Protein AF-A0A6N8NPC9-F1 (afdb_monomer_lite)

Secondary structure (DSSP, 8-state):
---TTSHHHHHHHHHHHHSTTPPEEEEEEES--HHHHHHHHS---TTS-HHHHHHHHHSSPPPEEE-SSSS-EEETT-SEEEEEEEEEEEEEEE--EE-TTSSEEPPEEEEEEEEEEEEE-TT---------SSS-HHHHHHHHHHHHHHHHHHHH-TTEEEEE--GGGTTTSEEEEEE---STTHHHHHHHHHHHH-GGGTT--EEEEEETTS-TT-HHHHHHHHHHH--HHHH-----S----TT-TTSSSTT-

Structure (mmCIF, N/CA/C/O backbone):
data_AF-A0A6N8NPC9-F1
#
_entry.id   AF-A0A6N8NPC9-F1
#
loop_
_atom_site.group_PDB
_atom_site.id
_atom_site.type_symbol
_atom_site.label_atom_id
_atom_site.label_alt_id
_atom_site.label_comp_id
_atom_site.label_asym_id
_atom_site.label_entity_id
_atom_site.label_seq_id
_atom_site.pdbx_PDB_ins_code
_atom_site.Cartn_x
_atom_site.Cartn_y
_atom_site.Cartn_z
_atom_site.occupancy
_atom_site.B_iso_or_equiv
_atom_site.auth_seq_id
_atom_site.auth_comp_id
_atom_site.auth_asym_id
_atom_site.auth_atom_id
_atom_site.pdbx_PDB_model_num
ATOM 1 N N . ARG A 1 1 ? -0.869 2.313 14.670 1.00 88.25 1 ARG A N 1
ATOM 2 C CA . ARG A 1 1 ? 0.329 2.944 14.072 1.00 88.25 1 ARG A CA 1
ATOM 3 C C . ARG A 1 1 ? -0.000 3.457 12.669 1.00 88.25 1 ARG A C 1
ATOM 5 O O . ARG A 1 1 ? 0.202 2.741 11.697 1.00 88.25 1 ARG A O 1
ATOM 12 N N . TRP A 1 2 ? -0.561 4.660 12.546 1.00 87.75 2 TRP A N 1
ATOM 13 C CA . TRP A 1 2 ? -0.717 5.303 11.236 1.00 87.75 2 TRP A CA 1
ATOM 14 C C . TRP A 1 2 ? 0.536 6.121 10.922 1.00 87.75 2 TRP A C 1
ATOM 16 O O . TRP A 1 2 ? 1.028 6.829 11.797 1.00 87.75 2 TRP A O 1
ATOM 26 N N . LEU A 1 3 ? 1.056 6.025 9.695 1.00 81.75 3 LEU A N 1
ATOM 27 C CA . LEU A 1 3 ? 2.083 6.961 9.224 1.00 81.75 3 LEU A CA 1
ATOM 28 C C . LEU A 1 3 ? 1.449 8.338 9.000 1.00 81.75 3 LEU A C 1
ATOM 30 O O . LEU A 1 3 ? 0.270 8.416 8.658 1.00 81.75 3 LEU A O 1
ATOM 34 N N . SER A 1 4 ? 2.232 9.406 9.142 1.00 75.25 4 SER A N 1
ATOM 35 C CA . SER A 1 4 ? 1.749 10.799 9.163 1.00 75.25 4 SER A CA 1
ATOM 36 C C . SER A 1 4 ? 0.895 11.219 7.959 1.00 75.25 4 SER A C 1
ATOM 38 O O . SER A 1 4 ? 0.045 12.087 8.095 1.00 75.25 4 SER A O 1
ATOM 40 N N . HIS A 1 5 ? 1.094 10.603 6.793 1.00 76.56 5 HIS A N 1
ATOM 41 C CA . HIS A 1 5 ? 0.389 10.932 5.548 1.00 76.56 5 HIS A CA 1
ATOM 42 C C . HIS A 1 5 ? -0.848 10.057 5.268 1.00 76.56 5 HIS A C 1
ATOM 44 O O . HIS A 1 5 ? -1.433 10.158 4.191 1.00 76.56 5 HIS A O 1
ATOM 50 N N . ARG A 1 6 ? -1.212 9.132 6.164 1.00 82.00 6 ARG A N 1
ATOM 51 C CA . ARG A 1 6 ? -2.374 8.244 5.978 1.00 82.00 6 ARG A CA 1
ATOM 52 C C . ARG A 1 6 ? -3.667 8.963 6.366 1.00 82.00 6 ARG A C 1
ATOM 54 O O . ARG A 1 6 ? -3.642 9.752 7.302 1.00 82.00 6 ARG A O 1
ATOM 61 N N . GLY A 1 7 ? -4.784 8.614 5.714 1.00 85.81 7 GLY A N 1
ATOM 62 C CA . GLY A 1 7 ? -6.103 9.232 5.940 1.00 85.81 7 GLY A CA 1
ATOM 63 C C . GLY A 1 7 ? -6.453 9.386 7.421 1.00 85.81 7 GLY A C 1
ATOM 64 O O . GLY A 1 7 ? -6.545 10.505 7.902 1.00 85.81 7 GLY A O 1
ATOM 65 N N . GLY A 1 8 ? -6.454 8.289 8.190 1.00 90.25 8 GLY A N 1
ATOM 66 C CA . GLY A 1 8 ? -6.759 8.353 9.628 1.00 90.25 8 GLY A CA 1
ATOM 67 C C . GLY A 1 8 ? -5.812 9.232 10.465 1.00 90.25 8 GLY A C 1
ATOM 68 O O . GLY A 1 8 ? -6.233 9.797 11.472 1.00 90.25 8 GLY A O 1
ATOM 69 N N . ALA A 1 9 ? -4.542 9.394 10.065 1.00 91.50 9 ALA A N 1
ATOM 70 C CA . ALA A 1 9 ? -3.621 10.310 10.747 1.00 91.50 9 ALA A CA 1
ATOM 71 C C . ALA A 1 9 ? -3.958 11.780 10.455 1.00 91.50 9 ALA A C 1
ATOM 73 O O . ALA A 1 9 ? -3.889 12.606 11.366 1.00 91.50 9 ALA A O 1
ATOM 74 N N . LEU A 1 10 ? -4.342 12.085 9.211 1.00 91.69 10 LEU A N 1
ATOM 75 C CA . LEU A 1 10 ? -4.817 13.409 8.809 1.00 91.69 10 LEU A CA 1
ATOM 76 C C . LEU A 1 10 ? -6.144 13.734 9.502 1.00 91.69 10 LEU A C 1
ATOM 78 O O . LEU A 1 10 ? -6.244 14.785 10.126 1.00 91.69 10 LEU A O 1
ATOM 82 N N . ASP A 1 11 ? -7.096 12.797 9.515 1.00 94.50 11 ASP A N 1
ATOM 83 C CA . ASP A 1 11 ? -8.384 12.950 10.202 1.00 94.50 11 ASP A CA 1
ATOM 84 C C . ASP A 1 11 ? -8.193 13.235 11.698 1.00 94.50 11 ASP A C 1
ATOM 86 O O . ASP A 1 11 ? -8.815 14.140 12.251 1.00 94.50 11 ASP A O 1
ATOM 90 N N . TYR A 1 12 ? -7.288 12.507 12.363 1.00 96.12 12 TYR A N 1
ATOM 91 C CA . TYR A 1 12 ? -6.966 12.743 13.772 1.00 96.12 12 TYR A CA 1
ATOM 92 C C . TYR A 1 12 ? -6.332 14.123 14.001 1.00 96.12 12 TYR A C 1
ATOM 94 O O . TYR A 1 12 ? -6.659 14.804 14.977 1.00 96.12 12 TYR A O 1
ATOM 102 N N . GLN A 1 13 ? -5.442 14.561 13.107 1.00 94.50 13 GLN A N 1
ATOM 103 C CA . GLN A 1 13 ? -4.813 15.878 13.190 1.00 94.50 13 GLN A CA 1
ATOM 104 C C . GLN A 1 13 ? -5.838 17.004 12.991 1.00 94.50 13 GLN A C 1
ATOM 106 O O . GLN A 1 13 ? -5.853 17.964 13.766 1.00 94.50 13 GLN A O 1
ATOM 111 N N . GLU A 1 14 ? -6.701 16.881 11.982 1.00 96.12 14 GLU A N 1
ATOM 112 C CA . GLU A 1 14 ? -7.795 17.814 11.710 1.00 96.12 14 GLU A CA 1
ATOM 113 C C . GLU A 1 14 ? -8.791 17.849 12.870 1.00 96.12 14 GLU A C 1
ATOM 115 O O . GLU A 1 14 ? -9.180 18.931 13.316 1.00 96.12 14 GLU A O 1
ATOM 120 N N . TRP A 1 15 ? -9.131 16.686 13.433 1.00 97.38 15 TRP A N 1
ATOM 121 C CA . TRP A 1 15 ? -9.981 16.580 14.613 1.00 97.38 15 TRP A CA 1
ATOM 122 C C . TRP A 1 15 ? -9.385 17.313 15.811 1.00 97.38 15 TRP A C 1
ATOM 124 O O . TRP A 1 15 ? -10.075 18.120 16.425 1.00 97.38 15 TRP A O 1
ATOM 134 N N . CYS A 1 16 ? -8.104 17.096 16.123 1.00 96.88 16 CYS A N 1
ATOM 135 C CA . CYS A 1 16 ? -7.431 17.786 17.227 1.00 96.88 16 CYS A CA 1
ATOM 136 C C . CYS A 1 16 ? -7.418 19.311 17.049 1.00 96.88 16 CYS A C 1
ATOM 138 O O . CYS A 1 16 ? -7.496 20.048 18.033 1.00 96.88 16 CYS A O 1
ATOM 140 N N . ALA A 1 17 ? -7.306 19.789 15.806 1.00 96.81 17 ALA A N 1
ATOM 141 C CA . ALA A 1 17 ? -7.333 21.214 15.497 1.00 96.81 17 ALA A CA 1
ATOM 142 C C . ALA A 1 17 ? -8.747 21.810 15.611 1.00 96.81 17 ALA A C 1
ATOM 144 O O . ALA A 1 17 ? -8.903 22.924 16.113 1.00 96.81 17 ALA A O 1
ATOM 145 N N . ALA A 1 18 ? -9.765 21.079 15.152 1.00 97.81 18 ALA A N 1
ATOM 146 C CA . ALA A 1 18 ? -11.158 21.521 15.155 1.00 97.81 18 ALA A CA 1
ATOM 147 C C . ALA A 1 18 ? -11.844 21.368 16.525 1.00 97.81 18 ALA A C 1
ATOM 149 O O . ALA A 1 18 ? -12.664 22.211 16.889 1.00 97.81 18 ALA A O 1
ATOM 150 N N . HIS A 1 19 ? -11.479 20.340 17.295 1.00 97.00 19 HIS A N 1
ATOM 151 C CA . HIS A 1 19 ? -12.088 19.964 18.575 1.00 97.00 19 HIS A CA 1
ATOM 152 C C . HIS A 1 19 ? -11.013 19.736 19.662 1.00 97.00 19 HIS A C 1
ATOM 154 O O . HIS A 1 19 ? -10.771 18.602 20.089 1.00 97.00 19 HIS A O 1
ATOM 160 N N . PRO A 1 20 ? -10.314 20.796 20.123 1.00 96.38 20 PRO A N 1
ATOM 161 C CA . PRO A 1 20 ? -9.196 20.645 21.050 1.00 96.38 20 PRO A CA 1
ATOM 162 C C . PRO A 1 20 ? -9.595 19.968 22.368 1.00 96.38 20 PRO A C 1
ATOM 164 O O . PRO A 1 20 ? -10.462 20.451 23.093 1.00 96.38 20 PRO A O 1
ATOM 167 N N . GLY A 1 21 ? -8.906 18.874 22.703 1.00 95.81 21 GLY A N 1
ATOM 168 C CA . GLY A 1 21 ? -9.137 18.105 23.931 1.00 95.81 21 GLY A CA 1
ATOM 169 C C . GLY A 1 21 ? -10.318 17.130 23.866 1.00 95.81 21 GLY A C 1
ATOM 170 O O . GLY A 1 21 ? -10.552 16.412 24.837 1.00 95.81 21 GLY A O 1
ATOM 171 N N . GLU A 1 22 ? -11.043 17.064 22.747 1.00 98.06 22 GLU A N 1
ATOM 172 C CA . GLU A 1 22 ? -12.102 16.076 22.549 1.00 98.06 22 GLU A CA 1
ATOM 173 C C . GLU A 1 22 ? -11.544 14.762 21.998 1.00 98.06 22 GLU A C 1
ATOM 175 O O . GLU A 1 22 ? -10.694 14.737 21.108 1.00 98.06 22 GLU A O 1
ATOM 180 N N . ARG A 1 23 ? -12.064 13.647 22.514 1.00 98.31 23 ARG A N 1
ATOM 181 C CA . ARG A 1 23 ? -11.678 12.295 22.094 1.00 98.31 23 ARG A CA 1
ATOM 182 C C . ARG A 1 23 ? -12.035 12.052 20.634 1.00 98.31 23 ARG A C 1
ATOM 184 O O . ARG A 1 23 ? -13.170 12.293 20.235 1.00 98.31 23 ARG A O 1
ATOM 191 N N . PHE A 1 24 ? -11.088 11.518 19.869 1.00 98.50 24 PHE A N 1
ATOM 192 C CA . PHE A 1 24 ? -11.298 11.191 18.461 1.00 98.50 24 PHE A CA 1
ATOM 193 C C . PHE A 1 24 ? -11.895 9.781 18.326 1.00 98.50 24 PHE A C 1
ATOM 195 O O . PHE A 1 24 ? -11.235 8.822 18.740 1.00 98.50 24 PHE A O 1
ATOM 202 N N . PRO A 1 25 ? -13.121 9.620 17.796 1.00 98.56 25 PRO A N 1
ATOM 203 C CA . PRO A 1 25 ? -13.756 8.311 17.663 1.00 98.56 25 PRO A CA 1
ATOM 204 C C . PRO A 1 25 ? -13.073 7.459 16.588 1.00 98.56 25 PRO A C 1
ATOM 206 O O . PRO A 1 25 ? -12.822 7.926 15.481 1.00 98.56 25 PRO A O 1
ATOM 209 N N . VAL A 1 26 ? -12.808 6.187 16.902 1.00 98.56 26 VAL A N 1
ATOM 210 C CA . VAL A 1 26 ? -12.176 5.229 15.981 1.00 98.56 26 VAL A CA 1
ATOM 211 C C . VAL A 1 26 ? -12.826 3.855 16.127 1.00 98.56 26 VAL A C 1
ATOM 213 O O . VAL A 1 26 ? -13.100 3.403 17.242 1.00 98.56 26 VAL A O 1
ATOM 216 N N . SER A 1 27 ? -13.016 3.172 14.997 1.00 98.69 27 SER A N 1
ATOM 217 C CA . SER A 1 27 ? -13.473 1.782 14.943 1.00 98.69 27 SER A CA 1
ATOM 218 C C . SER A 1 27 ? -12.579 0.951 14.019 1.00 98.69 27 SER A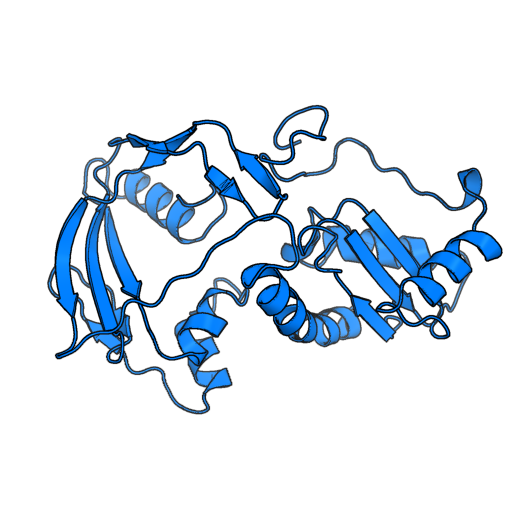 C 1
ATOM 220 O O . SER A 1 27 ? -12.112 1.436 12.990 1.00 98.69 27 SER A O 1
ATOM 222 N N . VAL A 1 28 ? -12.337 -0.310 14.381 1.00 98.69 28 VAL A N 1
ATOM 223 C CA . VAL A 1 28 ? -11.502 -1.264 13.633 1.00 98.69 28 VAL A CA 1
ATOM 224 C C . VAL A 1 28 ? -12.309 -2.526 13.366 1.00 98.69 28 VAL A C 1
ATOM 226 O O . VAL A 1 28 ? -12.749 -3.179 14.307 1.00 98.69 28 VAL A O 1
ATOM 229 N N . ALA A 1 29 ? -12.474 -2.893 12.095 1.00 98.69 29 ALA A N 1
ATOM 230 C CA . ALA A 1 29 ? -13.136 -4.130 11.689 1.00 98.69 29 ALA A CA 1
ATOM 231 C C . ALA A 1 29 ? -12.107 -5.198 11.290 1.00 98.69 29 ALA A C 1
ATOM 233 O O . ALA A 1 29 ? -11.223 -4.953 10.469 1.00 98.69 29 ALA A O 1
ATOM 234 N N . LEU A 1 30 ? -12.245 -6.397 11.848 1.00 98.69 30 LEU A N 1
ATOM 235 C CA . LEU A 1 30 ? -11.420 -7.572 11.582 1.00 98.69 30 LEU A CA 1
ATOM 236 C C . LEU A 1 30 ? -12.277 -8.645 10.904 1.00 98.69 30 LEU A C 1
ATOM 238 O O . LEU A 1 30 ? -13.416 -8.884 11.302 1.00 98.69 30 LEU A O 1
ATOM 242 N N . GLY A 1 31 ? -11.729 -9.295 9.875 1.00 98.00 31 GLY A N 1
ATOM 243 C CA . GLY A 1 31 ? -12.455 -10.326 9.123 1.00 98.00 31 GLY A CA 1
ATOM 244 C C . GLY A 1 31 ? -13.661 -9.783 8.346 1.00 98.00 31 GLY A C 1
ATOM 245 O O . GLY A 1 31 ? -14.719 -10.398 8.336 1.00 98.00 31 GLY A O 1
ATOM 246 N N . ALA A 1 32 ? -13.535 -8.605 7.729 1.00 98.19 32 ALA A N 1
ATOM 247 C CA . ALA A 1 32 ? -14.546 -8.102 6.799 1.00 98.19 32 ALA A CA 1
ATOM 248 C C . ALA A 1 32 ? -14.596 -8.940 5.506 1.00 98.19 32 ALA A C 1
ATOM 250 O O . ALA A 1 32 ? -13.731 -9.779 5.249 1.00 98.19 32 ALA A O 1
ATOM 251 N N . ASP A 1 33 ? -15.597 -8.694 4.659 1.00 97.50 33 ASP A N 1
ATOM 252 C CA . ASP A 1 33 ? -15.650 -9.335 3.347 1.00 97.50 33 ASP A CA 1
ATOM 253 C C . ASP A 1 33 ? -14.418 -8.959 2.486 1.00 97.50 33 ASP A C 1
ATOM 255 O O . ASP A 1 33 ? -13.874 -7.853 2.613 1.00 97.50 33 ASP A O 1
ATOM 259 N N . PRO A 1 34 ? -13.975 -9.844 1.576 1.00 95.56 34 PRO A N 1
ATOM 260 C CA . PRO A 1 34 ? -12.711 -9.668 0.865 1.00 95.56 34 PRO A CA 1
ATOM 261 C C . PRO A 1 34 ? -12.677 -8.424 -0.027 1.00 95.56 34 PRO A C 1
ATOM 263 O O . PRO A 1 34 ? -11.621 -7.816 -0.171 1.00 95.56 34 PRO A O 1
ATOM 266 N N . ALA A 1 35 ? -13.807 -8.004 -0.605 1.00 95.06 35 ALA A N 1
ATOM 267 C CA . ALA A 1 35 ? -13.837 -6.809 -1.446 1.00 95.06 35 ALA A CA 1
ATOM 268 C C . ALA A 1 35 ? -13.640 -5.536 -0.613 1.00 95.06 35 ALA A C 1
ATOM 270 O O . ALA A 1 35 ? -12.983 -4.608 -1.076 1.00 95.06 35 ALA A O 1
ATOM 271 N N . THR A 1 36 ? -14.155 -5.505 0.621 1.00 96.81 36 THR A N 1
ATOM 272 C CA . THR A 1 36 ? -13.898 -4.405 1.561 1.00 96.81 36 THR A CA 1
ATOM 273 C C . THR A 1 36 ? -12.427 -4.355 1.961 1.00 96.81 36 THR A C 1
ATOM 275 O O . THR A 1 36 ? -11.828 -3.284 1.925 1.00 96.81 36 THR A O 1
ATOM 278 N N . ILE A 1 37 ? -11.818 -5.504 2.272 1.00 95.38 37 ILE A N 1
ATOM 279 C CA . ILE A 1 37 ? -10.387 -5.579 2.612 1.00 95.38 37 ILE A CA 1
ATOM 280 C C . ILE A 1 37 ? -9.524 -5.111 1.430 1.00 95.38 37 ILE A C 1
ATOM 282 O O . ILE A 1 37 ? -8.640 -4.276 1.610 1.00 95.38 37 ILE A O 1
ATOM 286 N N . LEU A 1 38 ? -9.809 -5.587 0.213 1.00 91.94 38 LEU A N 1
ATOM 287 C CA . LEU A 1 38 ? -9.106 -5.162 -1.003 1.00 91.94 38 LEU A CA 1
ATOM 288 C C . LEU A 1 38 ? -9.333 -3.678 -1.319 1.00 91.94 38 LEU A C 1
ATOM 290 O O . LEU A 1 38 ? -8.410 -2.991 -1.752 1.00 91.94 38 LEU A O 1
ATOM 294 N N . GLY A 1 39 ? -10.539 -3.165 -1.078 1.00 91.31 39 GLY A N 1
ATOM 295 C CA . GLY A 1 39 ? -10.847 -1.748 -1.239 1.00 91.31 39 GLY A CA 1
ATOM 296 C C . GLY A 1 39 ? -10.057 -0.862 -0.281 1.00 91.31 39 GLY A C 1
ATOM 297 O O . GLY A 1 39 ? -9.547 0.162 -0.712 1.00 91.31 39 GLY A O 1
ATOM 298 N N . ALA A 1 40 ? -9.874 -1.296 0.969 1.00 91.56 40 ALA A N 1
ATOM 299 C CA . ALA A 1 40 ? -9.118 -0.561 1.984 1.00 91.56 40 ALA A CA 1
ATOM 300 C C . ALA A 1 40 ? -7.609 -0.461 1.690 1.00 91.56 40 ALA A C 1
ATOM 302 O O . ALA A 1 40 ? -6.952 0.477 2.135 1.00 91.56 40 ALA A O 1
ATOM 303 N N . VAL A 1 41 ? -7.041 -1.425 0.957 1.00 87.81 41 VAL A N 1
ATOM 304 C CA . VAL A 1 41 ? -5.626 -1.394 0.537 1.00 87.81 41 VAL A CA 1
ATOM 305 C C . VAL A 1 41 ? -5.437 -0.742 -0.836 1.00 87.81 41 VAL A C 1
ATOM 307 O O . VAL A 1 41 ? -4.349 -0.253 -1.147 1.00 87.81 41 VAL A O 1
ATOM 310 N N . THR A 1 42 ? -6.486 -0.703 -1.662 1.00 84.06 42 THR A N 1
ATOM 311 C CA . THR A 1 42 ? -6.426 -0.031 -2.959 1.00 84.06 42 THR A CA 1
ATOM 312 C C . THR A 1 42 ? -6.398 1.479 -2.734 1.00 84.06 42 THR A C 1
ATOM 314 O O . THR A 1 42 ? -7.283 2.012 -2.072 1.00 84.06 42 THR A O 1
ATOM 317 N N . PRO A 1 43 ? -5.431 2.212 -3.300 1.00 76.75 43 PRO A N 1
ATOM 318 C CA . PRO A 1 43 ? -5.397 3.654 -3.175 1.00 76.75 43 PRO A CA 1
ATOM 319 C C . PRO A 1 43 ? -6.437 4.271 -4.105 1.00 76.75 43 PRO A C 1
ATOM 321 O O . PRO A 1 43 ? -6.200 4.545 -5.285 1.00 76.75 43 PRO A O 1
ATOM 324 N N . VAL A 1 44 ? -7.617 4.461 -3.543 1.00 80.88 44 VAL A N 1
ATOM 325 C CA . VAL A 1 44 ? -8.694 5.223 -4.151 1.00 80.88 44 VAL A CA 1
ATOM 326 C C . VAL A 1 44 ? -8.423 6.721 -3.969 1.00 80.88 44 VAL A C 1
ATOM 328 O O . VAL A 1 44 ? -7.717 7.111 -3.039 1.00 80.88 44 VAL A O 1
ATOM 331 N N . PRO A 1 45 ? -8.919 7.587 -4.867 1.00 74.62 45 PRO A N 1
ATOM 332 C CA . PRO A 1 45 ? -8.872 9.026 -4.637 1.00 74.62 45 PRO A CA 1
ATOM 333 C C . PRO A 1 45 ? -9.614 9.391 -3.347 1.00 74.62 45 PRO A C 1
ATOM 335 O O . PRO A 1 45 ? -10.693 8.857 -3.122 1.00 74.62 45 PRO A O 1
ATOM 338 N N . ASP A 1 46 ? -9.123 10.380 -2.596 1.00 74.06 46 ASP A N 1
ATOM 339 C CA . ASP A 1 46 ? -9.747 10.859 -1.344 1.00 74.06 46 ASP A CA 1
ATOM 340 C C . ASP A 1 46 ? -11.221 11.296 -1.519 1.00 74.06 46 ASP A C 1
ATOM 342 O O . ASP A 1 46 ? -11.993 11.377 -0.570 1.00 74.06 46 ASP A O 1
ATOM 346 N N . THR A 1 47 ? -11.640 11.581 -2.756 1.00 77.81 47 THR A N 1
ATOM 347 C CA . THR A 1 47 ? -13.027 11.924 -3.104 1.00 77.81 47 THR A CA 1
ATOM 348 C C . THR A 1 47 ? -13.967 10.718 -3.188 1.00 77.81 47 THR A C 1
ATOM 350 O O . THR A 1 47 ? -15.172 10.902 -3.379 1.00 77.81 47 THR A O 1
ATOM 353 N N . LEU A 1 48 ? -13.448 9.494 -3.086 1.00 82.25 48 LEU A N 1
ATOM 354 C CA . LEU A 1 48 ? -14.197 8.249 -3.184 1.00 82.25 48 LEU A CA 1
ATOM 355 C C . LEU A 1 48 ? -13.934 7.388 -1.949 1.00 82.25 48 LEU A C 1
ATOM 357 O O . LEU A 1 48 ? -12.813 6.960 -1.716 1.00 82.25 48 LEU A O 1
ATOM 361 N N . SER A 1 49 ? -14.995 7.056 -1.215 1.00 88.81 49 SER A N 1
ATOM 362 C CA . SER A 1 49 ? -14.892 6.111 -0.101 1.00 88.81 49 SER A CA 1
ATOM 363 C C . SER A 1 49 ? -14.436 4.729 -0.580 1.00 88.81 49 SER A C 1
ATOM 365 O O . SER A 1 49 ? -14.950 4.192 -1.569 1.00 88.81 49 SER A O 1
ATOM 367 N N . GLU A 1 50 ? -13.555 4.100 0.189 1.00 93.19 50 GLU A N 1
ATOM 368 C CA . GLU A 1 50 ? -13.098 2.724 0.010 1.00 93.19 50 GLU A CA 1
ATOM 369 C C . GLU A 1 50 ? -14.277 1.739 -0.036 1.00 93.19 50 GLU A C 1
ATOM 371 O O . GLU A 1 50 ? -14.243 0.778 -0.803 1.00 93.19 50 GLU A O 1
ATOM 376 N N . TYR A 1 51 ? -15.376 2.004 0.686 1.00 96.31 51 TYR A N 1
ATOM 377 C CA . TYR A 1 51 ? -16.596 1.192 0.604 1.00 96.31 51 TYR A CA 1
ATOM 378 C C . TYR A 1 51 ? -17.290 1.276 -0.752 1.00 96.31 51 TYR A C 1
ATOM 380 O O . TYR A 1 51 ? -17.852 0.278 -1.216 1.00 96.31 51 TYR A O 1
ATOM 388 N N . ALA A 1 52 ? -17.268 2.446 -1.395 1.00 93.81 52 ALA A N 1
ATOM 389 C CA . ALA A 1 52 ? -17.824 2.611 -2.731 1.00 93.81 52 ALA A CA 1
ATOM 390 C C . ALA A 1 52 ? -16.987 1.835 -3.754 1.00 93.81 52 ALA A C 1
ATOM 392 O O . ALA A 1 52 ? -17.545 1.159 -4.619 1.00 93.81 52 ALA A O 1
ATOM 393 N N . PHE A 1 53 ? -15.660 1.862 -3.611 1.00 91.88 53 PHE A N 1
ATOM 394 C CA . PHE A 1 53 ? -14.760 1.077 -4.452 1.00 91.88 53 PHE A CA 1
ATOM 395 C C . PHE A 1 53 ? -14.904 -0.433 -4.220 1.00 91.88 53 PHE A C 1
ATOM 397 O O . PHE A 1 53 ? -15.026 -1.191 -5.181 1.00 91.88 53 PHE A O 1
ATOM 404 N N . ALA A 1 54 ? -15.009 -0.872 -2.964 1.00 94.38 54 ALA A N 1
ATOM 405 C CA . ALA A 1 54 ? -15.331 -2.255 -2.622 1.00 94.38 54 ALA A CA 1
ATOM 406 C C . ALA A 1 54 ? -16.648 -2.710 -3.273 1.00 94.38 54 ALA A C 1
ATOM 408 O O . ALA A 1 54 ? -16.741 -3.830 -3.776 1.00 94.38 54 ALA A O 1
ATOM 409 N N . GLY A 1 55 ? -17.644 -1.822 -3.345 1.00 94.25 55 GLY A N 1
ATOM 410 C CA . GLY A 1 55 ? -18.899 -2.098 -4.035 1.00 94.25 55 GLY A CA 1
ATOM 411 C C . GLY A 1 55 ? -18.752 -2.262 -5.552 1.00 94.25 55 GLY A C 1
ATOM 412 O O . GLY A 1 55 ? -19.431 -3.103 -6.141 1.00 94.25 55 GLY A O 1
ATOM 413 N N . LEU A 1 56 ? -17.835 -1.525 -6.191 1.00 91.31 56 LEU A N 1
ATOM 414 C CA . LEU A 1 56 ? -17.496 -1.723 -7.607 1.00 91.31 56 LEU A CA 1
ATOM 415 C C . LEU A 1 56 ? -16.829 -3.082 -7.840 1.00 91.31 56 LEU A C 1
ATOM 417 O O . LEU A 1 56 ? -17.195 -3.775 -8.786 1.00 91.31 56 LEU A O 1
ATOM 421 N N . LEU A 1 57 ? -15.900 -3.481 -6.963 1.00 88.94 57 LEU A N 1
ATOM 422 C CA . LEU A 1 57 ? -15.251 -4.795 -7.026 1.00 88.94 57 LEU A CA 1
ATOM 423 C C . LEU A 1 57 ? -16.251 -5.941 -6.818 1.00 88.94 57 LEU A C 1
ATOM 425 O O . LEU A 1 57 ? -16.180 -6.962 -7.498 1.00 88.94 57 LEU A O 1
ATOM 429 N N . ARG A 1 58 ? -17.192 -5.772 -5.883 1.00 94.31 58 ARG A N 1
ATOM 430 C CA . ARG A 1 58 ? -18.196 -6.783 -5.515 1.00 94.31 58 ARG A CA 1
ATOM 431 C C . ARG A 1 58 ? -19.381 -6.848 -6.482 1.00 94.31 58 ARG A C 1
ATOM 433 O O . ARG A 1 58 ? -20.043 -7.877 -6.563 1.00 94.31 58 ARG A O 1
ATOM 440 N N . GLY A 1 59 ? -19.677 -5.753 -7.183 1.00 94.56 59 GLY A N 1
ATOM 441 C CA . GLY A 1 59 ? -20.860 -5.597 -8.038 1.00 94.56 59 GLY A CA 1
ATOM 442 C C . GLY A 1 59 ? -22.151 -5.236 -7.286 1.00 94.56 59 GLY A C 1
ATOM 443 O O . GLY A 1 59 ? -23.201 -5.073 -7.906 1.00 94.56 59 GLY A O 1
ATOM 444 N N . THR A 1 60 ? -22.094 -5.080 -5.963 1.00 96.06 60 THR A N 1
ATOM 445 C CA . THR A 1 60 ? -23.219 -4.683 -5.105 1.00 96.06 60 THR A CA 1
ATOM 446 C C . THR A 1 60 ? -22.742 -3.705 -4.039 1.00 96.06 60 THR A C 1
ATOM 448 O O . THR A 1 60 ? -21.560 -3.667 -3.713 1.00 96.06 60 THR A O 1
ATOM 451 N N . LYS A 1 61 ? -23.655 -2.916 -3.460 1.00 96.88 61 LYS A N 1
ATOM 452 C CA . LYS A 1 61 ? -23.303 -1.991 -2.371 1.00 96.88 61 LYS A CA 1
ATOM 453 C C . LYS A 1 61 ? -22.738 -2.750 -1.168 1.00 96.88 61 LYS A C 1
ATOM 455 O O . LYS A 1 61 ? -23.220 -3.836 -0.849 1.00 96.88 61 LYS A O 1
ATOM 460 N N . THR A 1 62 ? -21.753 -2.152 -0.503 1.00 98.00 62 THR A N 1
ATOM 461 C CA . THR A 1 62 ? -21.236 -2.675 0.762 1.00 98.00 62 THR A CA 1
ATOM 462 C C . THR A 1 62 ? -22.282 -2.516 1.856 1.00 98.00 62 THR A C 1
ATOM 464 O O . THR A 1 62 ? -22.800 -1.422 2.062 1.00 98.00 62 THR A O 1
ATOM 467 N N . GLU A 1 63 ? -22.610 -3.615 2.533 1.00 98.19 63 GLU A N 1
ATOM 468 C CA . GLU A 1 63 ? -23.491 -3.598 3.697 1.00 98.19 63 GLU A CA 1
ATOM 469 C C . GLU A 1 63 ? -22.697 -3.157 4.921 1.00 98.19 63 GLU A C 1
ATOM 471 O O . GLU A 1 63 ? -21.729 -3.808 5.325 1.00 98.19 63 GLU A O 1
ATOM 476 N N . VAL A 1 64 ? -23.116 -2.041 5.504 1.00 98.56 64 VAL A N 1
ATOM 477 C CA . VAL A 1 64 ? -22.502 -1.466 6.695 1.00 98.56 64 VAL A CA 1
ATOM 478 C C . VAL A 1 64 ? -23.530 -1.340 7.810 1.00 98.56 64 VAL A C 1
ATOM 480 O O . VAL A 1 64 ? -24.738 -1.301 7.568 1.00 98.56 64 VAL A O 1
ATOM 483 N N . VAL A 1 65 ? -23.044 -1.307 9.043 1.00 98.69 65 VAL A N 1
ATOM 484 C CA . VAL A 1 65 ? -23.835 -1.101 10.250 1.00 98.69 65 VAL A CA 1
ATOM 485 C C . VAL A 1 65 ? -23.176 -0.017 11.090 1.00 98.69 65 VAL A C 1
ATOM 487 O O . VAL A 1 65 ? -21.949 0.058 11.180 1.00 98.69 65 VAL A O 1
ATOM 490 N N . LYS A 1 66 ? -24.000 0.839 11.693 1.00 98.75 66 LYS A N 1
ATOM 491 C CA . LYS A 1 66 ? -23.534 1.872 12.613 1.00 98.75 66 LYS A CA 1
ATOM 492 C C . LYS A 1 66 ? -22.901 1.230 13.852 1.00 98.75 66 LYS A C 1
ATOM 494 O O . LYS A 1 66 ? -23.478 0.301 14.422 1.00 98.75 66 LYS A O 1
ATOM 499 N N . CYS A 1 67 ? -21.761 1.759 14.279 1.00 98.75 67 CYS A N 1
ATOM 500 C CA . CYS A 1 67 ? -21.148 1.443 15.563 1.00 98.75 67 CYS A CA 1
ATOM 501 C C . CYS A 1 67 ? -22.070 1.773 16.752 1.00 98.75 67 CYS A C 1
ATOM 503 O O . CYS A 1 67 ? -23.002 2.577 16.660 1.00 98.75 67 CYS A O 1
ATOM 505 N N . ILE A 1 68 ? -21.806 1.143 17.896 1.00 98.56 68 ILE A N 1
ATOM 506 C CA . ILE A 1 68 ? -22.560 1.350 19.140 1.00 98.56 68 ILE A CA 1
ATOM 507 C C . ILE A 1 68 ? -22.204 2.698 19.775 1.00 98.56 68 ILE A C 1
ATOM 509 O O . ILE A 1 68 ? -23.082 3.424 20.241 1.00 98.56 68 ILE A O 1
ATOM 513 N N . SER A 1 69 ? -20.912 3.013 19.828 1.00 98.06 69 SER A N 1
ATOM 514 C CA . SER A 1 69 ? -20.349 4.101 20.635 1.00 98.06 69 SER A CA 1
ATOM 515 C C . SER A 1 69 ? -20.042 5.380 19.857 1.00 98.06 69 SER A C 1
ATOM 517 O O . SER A 1 69 ? -19.721 6.402 20.463 1.00 98.06 69 SER A O 1
ATOM 519 N N . ASN A 1 70 ? -20.137 5.339 18.529 1.00 98.12 70 ASN A N 1
ATOM 520 C CA . ASN A 1 70 ? -19.852 6.463 17.645 1.00 98.12 70 ASN A CA 1
ATOM 521 C C . ASN A 1 70 ? -20.688 6.378 16.352 1.00 98.12 70 ASN A C 1
ATOM 523 O O . ASN A 1 70 ? -21.421 5.414 16.131 1.00 98.12 70 ASN A O 1
ATOM 527 N N . ASP A 1 71 ? -20.607 7.411 15.512 1.00 98.19 71 ASP A N 1
ATOM 528 C CA . ASP A 1 71 ? -21.380 7.504 14.267 1.00 98.19 71 ASP A CA 1
ATOM 529 C C . ASP A 1 71 ? -20.690 6.858 13.051 1.00 98.19 71 ASP A C 1
ATOM 531 O O . ASP A 1 71 ? -21.187 6.989 11.933 1.00 98.19 71 ASP A O 1
ATOM 535 N N . LEU A 1 72 ? -19.567 6.156 13.246 1.00 98.38 72 LEU A N 1
ATOM 536 C CA . LEU A 1 72 ? -18.885 5.449 12.163 1.00 98.38 72 LEU A CA 1
ATOM 537 C C . LEU A 1 72 ? -19.681 4.214 11.731 1.00 98.38 72 LEU A C 1
ATOM 539 O O . LEU A 1 72 ? -20.41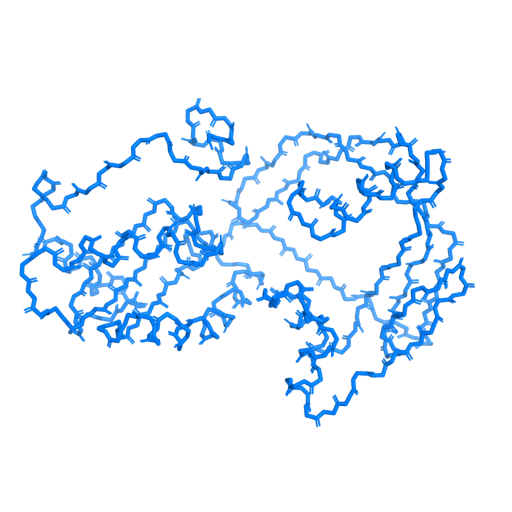5 3.600 12.509 1.00 98.38 72 LEU A O 1
ATOM 543 N N . GLU A 1 73 ? -19.491 3.831 10.473 1.00 98.56 73 GLU A N 1
ATOM 544 C CA . GLU A 1 73 ? -20.084 2.637 9.885 1.00 98.56 73 GLU A CA 1
ATOM 545 C C . GLU A 1 73 ? -18.999 1.587 9.605 1.00 98.56 73 GLU A C 1
ATOM 547 O O . GLU A 1 73 ? -17.976 1.862 8.969 1.00 98.56 73 GLU A O 1
ATOM 552 N N . VAL A 1 74 ? -19.234 0.361 10.068 1.00 98.69 74 VAL A N 1
ATOM 553 C CA . VAL A 1 74 ? -18.351 -0.802 9.878 1.00 98.69 74 VAL A CA 1
ATOM 554 C C . VAL A 1 74 ? -19.043 -1.859 9.014 1.00 98.69 74 VAL A C 1
ATOM 556 O O . VAL A 1 74 ? -20.274 -1.872 8.954 1.00 98.69 74 VAL A O 1
ATOM 559 N N . PRO A 1 75 ? -18.313 -2.770 8.343 1.00 98.62 75 PRO A N 1
ATOM 560 C CA . PRO A 1 75 ? -18.934 -3.815 7.533 1.00 98.62 75 PRO A CA 1
ATOM 561 C C . PRO A 1 75 ? -19.820 -4.702 8.404 1.00 98.62 75 PRO A C 1
ATOM 563 O O . PRO A 1 75 ? -19.346 -5.279 9.382 1.00 98.62 75 PRO A O 1
ATOM 566 N N . ALA A 1 76 ? -21.091 -4.857 8.033 1.00 98.56 76 ALA A N 1
ATOM 567 C CA . ALA A 1 76 ? -22.050 -5.630 8.826 1.00 98.56 76 ALA A CA 1
ATOM 568 C C . ALA A 1 76 ? -21.659 -7.115 8.953 1.00 98.56 76 ALA A C 1
ATOM 570 O O . ALA A 1 76 ? -22.071 -7.794 9.889 1.00 98.56 76 ALA A O 1
ATOM 571 N N . SER A 1 77 ? -20.854 -7.616 8.013 1.00 98.25 77 SER A N 1
ATOM 572 C CA . SER A 1 77 ? -20.370 -8.995 7.981 1.00 98.25 77 SER A CA 1
ATOM 573 C C . SER A 1 77 ? -19.036 -9.219 8.698 1.00 98.25 77 SER A C 1
ATOM 575 O O . SER A 1 77 ? -18.534 -10.340 8.625 1.00 98.25 77 SER A O 1
ATOM 577 N N . ALA A 1 78 ? -18.437 -8.193 9.318 1.00 98.69 78 ALA A N 1
ATOM 578 C CA . ALA A 1 78 ? -17.160 -8.327 10.021 1.00 98.69 78 ALA A CA 1
ATOM 579 C C . ALA A 1 78 ? -17.229 -9.404 11.118 1.00 98.69 78 ALA A C 1
ATOM 581 O O . ALA A 1 78 ? -18.242 -9.544 11.803 1.00 98.69 78 ALA A O 1
ATOM 582 N N . GLU A 1 79 ? -16.143 -10.156 11.289 1.00 98.81 79 GLU A N 1
ATOM 583 C CA . GLU A 1 79 ? -16.033 -11.182 12.331 1.00 98.81 79 GLU A CA 1
ATOM 584 C C . GLU A 1 79 ? -15.954 -10.552 13.726 1.00 98.81 79 GLU A C 1
ATOM 586 O O . GLU A 1 79 ? -16.660 -10.976 14.645 1.00 98.81 79 GLU A O 1
ATOM 591 N N . ILE A 1 80 ? -15.113 -9.522 13.877 1.00 98.88 80 ILE A N 1
ATOM 592 C CA . ILE A 1 80 ? -14.875 -8.803 15.135 1.00 98.88 80 ILE A CA 1
ATOM 593 C C . ILE A 1 80 ? -14.751 -7.306 14.829 1.00 98.88 80 ILE A C 1
ATOM 595 O O . ILE A 1 80 ? -14.065 -6.917 13.885 1.00 98.88 80 ILE A O 1
ATOM 599 N N . VAL A 1 81 ? -15.364 -6.454 15.645 1.00 98.88 81 VAL A N 1
ATOM 600 C CA . VAL A 1 81 ? -15.213 -4.997 15.592 1.00 98.88 81 VAL A CA 1
ATOM 601 C C . VAL A 1 81 ? -14.758 -4.483 16.953 1.00 98.88 81 VAL A C 1
ATOM 603 O O . VAL A 1 81 ? -15.324 -4.825 17.991 1.00 98.88 81 VAL A O 1
ATOM 606 N N . LEU A 1 82 ? -13.731 -3.639 16.938 1.00 98.88 82 LEU A N 1
ATOM 607 C CA . LEU A 1 82 ? -13.244 -2.899 18.096 1.00 98.88 82 LEU A CA 1
ATOM 608 C C . LEU A 1 82 ? -13.696 -1.450 17.950 1.00 98.88 82 LEU A C 1
ATOM 610 O O . LEU A 1 82 ? -13.357 -0.808 16.958 1.00 98.88 82 LEU A O 1
ATOM 614 N N . GLU A 1 83 ? -14.420 -0.919 18.927 1.00 98.81 83 GLU A N 1
ATOM 615 C CA . GLU A 1 83 ? -14.804 0.492 18.952 1.00 98.81 83 GLU A CA 1
ATOM 616 C C . GLU A 1 83 ? -14.167 1.196 20.141 1.00 98.81 83 GLU A C 1
ATOM 618 O O . GLU A 1 83 ? -13.997 0.624 21.225 1.00 98.81 83 GLU A O 1
ATOM 623 N N . GLY A 1 84 ? -13.847 2.468 19.958 1.00 98.69 84 GLY A N 1
ATOM 624 C CA . GLY A 1 84 ? -13.219 3.245 21.000 1.00 98.69 84 GLY A CA 1
ATOM 625 C C . GLY A 1 84 ? -12.861 4.643 20.550 1.00 98.69 84 GLY A C 1
ATOM 626 O O . GLY A 1 84 ? -13.547 5.258 19.730 1.00 98.69 84 GLY A O 1
ATOM 627 N N . TYR A 1 85 ? -11.777 5.145 21.120 1.00 98.69 85 TYR A N 1
ATOM 628 C CA . TYR A 1 85 ? -11.287 6.477 20.822 1.00 98.69 85 TYR A CA 1
ATOM 629 C C . TYR A 1 85 ? -9.773 6.580 20.991 1.00 98.69 85 TYR A C 1
ATOM 631 O O . TYR A 1 85 ? -9.136 5.733 21.622 1.00 98.69 85 TYR A O 1
ATOM 639 N N . ILE A 1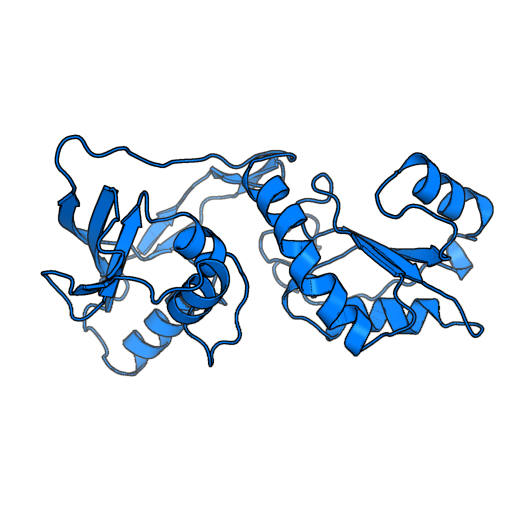 86 ? -9.217 7.659 20.452 1.00 98.50 86 ILE A N 1
ATOM 640 C CA . ILE A 1 86 ? -7.868 8.138 20.750 1.00 98.50 86 ILE A CA 1
ATOM 641 C C . ILE A 1 86 ? -8.001 9.362 21.662 1.00 98.50 86 ILE A C 1
ATOM 643 O O . ILE A 1 86 ? -8.735 10.302 21.338 1.00 98.50 86 ILE A O 1
ATOM 647 N N . ASP A 1 87 ? -7.342 9.329 22.822 1.00 97.56 87 ASP A N 1
ATOM 648 C CA . ASP A 1 87 ? -7.305 10.464 23.749 1.00 97.56 87 ASP A CA 1
ATOM 649 C C . ASP A 1 87 ? -6.208 11.454 23.296 1.00 97.56 87 ASP A C 1
ATOM 651 O O . ASP A 1 87 ? -5.065 11.033 23.073 1.00 97.56 87 ASP A O 1
ATOM 655 N N . PRO A 1 88 ? -6.517 12.750 23.085 1.00 95.19 88 PRO A N 1
ATOM 656 C CA . PRO A 1 88 ? -5.548 13.700 22.551 1.00 95.19 88 PRO A CA 1
ATOM 657 C C . PRO A 1 88 ? -4.276 13.802 23.399 1.00 95.19 88 PRO A C 1
ATOM 659 O O . PRO A 1 88 ? -4.298 14.207 24.558 1.00 95.19 88 PRO A O 1
ATOM 662 N N . GLY A 1 89 ? -3.137 13.482 22.785 1.00 94.00 89 GLY A N 1
ATOM 663 C CA . GLY A 1 89 ? -1.826 13.517 23.437 1.00 94.00 89 GLY A CA 1
ATOM 664 C C . GLY A 1 89 ? -1.465 12.253 24.224 1.00 94.00 89 GLY A C 1
ATOM 665 O O . GLY A 1 89 ? -0.334 12.159 24.702 1.00 94.00 89 GLY A O 1
ATOM 666 N N . GLU A 1 90 ? -2.360 11.266 24.324 1.00 97.62 90 GLU A N 1
ATOM 667 C CA . GLU A 1 90 ? -2.017 9.948 24.853 1.00 97.62 90 GLU A CA 1
ATOM 668 C C . GLU A 1 90 ? -1.209 9.163 23.813 1.00 97.62 90 GLU A C 1
ATOM 670 O O . GLU A 1 90 ? -1.707 8.768 22.756 1.00 97.62 90 GLU A O 1
ATOM 675 N N . MET A 1 91 ? 0.065 8.940 24.126 1.00 97.31 91 MET A N 1
ATOM 676 C CA . MET A 1 91 ? 1.029 8.302 23.236 1.00 97.31 91 MET A CA 1
ATOM 677 C C . MET A 1 91 ? 1.754 7.174 23.971 1.00 97.31 91 MET A C 1
ATOM 679 O O . MET A 1 91 ? 2.049 7.288 25.162 1.00 97.31 91 MET A O 1
ATOM 683 N N . ALA A 1 92 ? 2.098 6.107 23.256 1.00 97.62 92 ALA A N 1
ATOM 684 C CA . ALA A 1 92 ? 2.865 4.984 23.787 1.00 97.62 92 ALA A CA 1
ATOM 685 C C . ALA A 1 92 ? 4.036 4.619 22.862 1.00 97.62 92 ALA A C 1
ATOM 687 O O . ALA A 1 92 ? 3.958 4.864 21.654 1.00 97.62 92 ALA A O 1
ATOM 688 N N . PRO A 1 93 ? 5.123 4.040 23.409 1.00 97.00 93 PRO A N 1
ATOM 689 C CA . PRO A 1 93 ? 6.173 3.442 22.594 1.00 97.00 93 PRO A CA 1
ATOM 690 C C . PRO A 1 93 ? 5.630 2.215 21.847 1.00 97.00 93 PRO A C 1
ATOM 692 O O . PRO A 1 93 ? 5.058 1.309 22.454 1.00 97.00 93 PRO A O 1
ATOM 695 N N . GLU A 1 94 ? 5.822 2.184 20.533 1.00 94.94 94 GLU A N 1
ATOM 696 C CA . GLU A 1 94 ? 5.503 1.069 19.644 1.00 94.94 94 GLU A CA 1
ATOM 697 C C . GLU A 1 94 ? 6.789 0.386 19.174 1.00 94.94 94 GLU A C 1
ATOM 699 O O . GLU A 1 94 ? 7.796 1.051 18.943 1.00 94.94 94 GLU A O 1
ATOM 704 N N . GLY A 1 95 ? 6.752 -0.940 19.034 1.00 90.12 95 GLY A N 1
ATOM 705 C CA . GLY A 1 95 ? 7.897 -1.728 18.589 1.00 90.12 95 GLY A CA 1
ATOM 706 C C . GLY A 1 95 ? 8.902 -2.096 19.696 1.00 90.12 95 GLY A C 1
ATOM 707 O O . GLY A 1 95 ? 8.609 -1.950 20.886 1.00 90.12 95 GLY A O 1
ATOM 708 N N . PRO A 1 96 ? 10.083 -2.621 19.313 1.00 91.69 96 PRO A N 1
ATOM 709 C CA . PRO A 1 96 ? 10.504 -2.846 17.930 1.00 91.69 96 PRO A CA 1
ATOM 710 C C . PRO A 1 96 ? 9.709 -3.979 17.262 1.00 91.69 96 PRO A C 1
ATOM 712 O O . 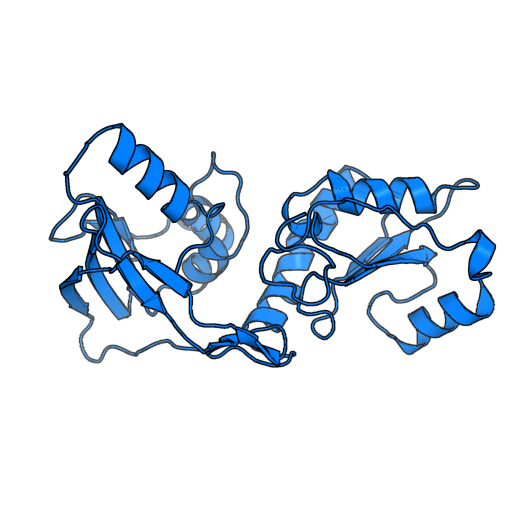PRO A 1 96 ? 9.384 -4.982 17.898 1.00 91.69 96 PRO A O 1
ATOM 715 N N . TYR A 1 97 ? 9.421 -3.835 15.967 1.00 93.00 97 TYR A N 1
ATOM 716 C CA . TYR A 1 97 ? 8.749 -4.853 15.148 1.00 93.00 97 TYR A CA 1
ATOM 717 C C . TYR A 1 97 ? 9.478 -5.064 13.827 1.00 93.00 97 TYR A C 1
ATOM 719 O O . TYR A 1 97 ? 9.975 -4.107 13.233 1.00 93.00 97 TYR A O 1
ATOM 727 N N . GLY A 1 98 ? 9.511 -6.317 13.369 1.00 93.06 98 GLY A N 1
ATOM 728 C CA . GLY A 1 98 ? 9.926 -6.650 12.010 1.00 93.06 98 GLY A CA 1
ATOM 729 C C . GLY A 1 98 ? 8.884 -6.185 10.993 1.00 93.06 98 GLY A C 1
ATOM 730 O O . GLY A 1 98 ? 7.688 -6.300 11.257 1.00 93.06 98 GLY A O 1
ATOM 731 N N . ASP A 1 99 ? 9.323 -5.673 9.846 1.00 90.62 99 ASP A N 1
ATOM 732 C CA . ASP A 1 99 ? 8.427 -5.236 8.772 1.00 90.62 99 ASP A CA 1
ATOM 733 C C . ASP A 1 99 ? 8.808 -5.793 7.388 1.00 90.62 99 ASP A C 1
ATOM 735 O O . ASP A 1 99 ? 9.740 -6.590 7.247 1.00 90.62 99 ASP A O 1
ATOM 739 N N . HIS A 1 100 ? 8.074 -5.349 6.363 1.00 90.50 100 HIS A N 1
ATOM 740 C CA . HIS A 1 100 ? 8.219 -5.732 4.953 1.00 90.50 100 HIS A CA 1
ATOM 741 C C . HIS A 1 100 ? 9.612 -5.465 4.352 1.00 90.50 100 HIS A C 1
ATOM 743 O O . HIS A 1 100 ? 9.901 -5.901 3.239 1.00 90.50 100 HIS A O 1
ATOM 749 N N . THR A 1 101 ? 10.491 -4.738 5.047 1.00 91.12 101 THR A N 1
ATOM 750 C CA . THR A 1 101 ? 11.891 -4.574 4.635 1.00 91.12 101 THR A CA 1
ATOM 751 C C . THR A 1 101 ? 12.743 -5.795 4.991 1.00 91.12 101 THR A C 1
ATOM 753 O O . THR A 1 101 ? 13.839 -5.973 4.457 1.00 91.12 101 THR A O 1
ATOM 756 N N . GLY A 1 102 ? 12.249 -6.659 5.885 1.00 92.88 102 GLY A N 1
ATOM 757 C CA . GLY A 1 102 ? 12.997 -7.766 6.475 1.00 92.88 102 GLY A CA 1
ATOM 758 C C . GLY A 1 102 ? 13.875 -7.371 7.664 1.00 92.88 102 GLY A C 1
ATOM 759 O O . GLY A 1 102 ? 14.693 -8.187 8.094 1.00 92.88 102 GLY A O 1
ATOM 760 N N . TYR A 1 103 ? 13.709 -6.158 8.193 1.00 93.81 103 TYR A N 1
ATOM 761 C CA . TYR A 1 103 ? 14.443 -5.621 9.340 1.00 93.81 103 TYR A CA 1
ATOM 762 C C . TYR A 1 103 ? 13.487 -5.223 10.467 1.00 93.81 103 TYR A C 1
ATOM 764 O O . TYR A 1 103 ? 12.278 -5.130 10.268 1.00 93.81 103 TYR A O 1
ATOM 772 N N . TYR A 1 104 ? 14.043 -5.003 11.659 1.00 92.56 104 TYR A N 1
ATOM 773 C CA . TYR A 1 104 ? 13.312 -4.392 12.763 1.00 92.56 104 TYR A CA 1
ATOM 774 C C . TYR A 1 104 ? 13.298 -2.874 12.602 1.00 92.56 104 TYR A C 1
ATOM 776 O O . TYR A 1 104 ? 14.345 -2.267 12.384 1.00 92.56 104 TYR A O 1
ATOM 784 N N . ASN A 1 105 ? 12.127 -2.275 12.776 1.00 84.88 105 ASN A N 1
ATOM 785 C CA . ASN A 1 105 ? 12.013 -0.855 13.067 1.00 84.88 105 ASN A CA 1
ATOM 786 C C . ASN A 1 105 ? 12.352 -0.597 14.537 1.00 84.88 105 ASN A C 1
ATOM 788 O O . ASN A 1 105 ? 12.019 -1.408 15.406 1.00 84.88 105 ASN A O 1
ATOM 792 N N . GLU A 1 106 ? 12.977 0.547 14.801 1.00 84.81 106 GLU A N 1
ATOM 793 C CA . GLU A 1 106 ? 13.236 1.028 16.158 1.00 84.81 106 GLU A CA 1
ATOM 794 C C . GLU A 1 106 ? 11.941 1.434 16.871 1.00 84.81 106 GLU A C 1
ATOM 796 O O . GLU A 1 106 ? 10.883 1.589 16.255 1.00 84.81 106 GLU A O 1
ATOM 801 N N . VAL A 1 107 ? 12.039 1.610 18.189 1.00 90.06 107 VAL A N 1
ATOM 802 C CA . VAL A 1 107 ? 10.923 2.094 19.005 1.00 90.06 107 VAL A CA 1
ATOM 803 C C . VAL A 1 107 ? 10.598 3.544 18.647 1.00 90.06 107 VAL A C 1
ATOM 805 O O . VAL A 1 107 ? 11.490 4.392 18.644 1.00 90.06 107 VAL A O 1
ATOM 808 N N . ASP A 1 108 ? 9.319 3.840 18.425 1.00 87.94 108 ASP A N 1
ATOM 809 C CA . ASP A 1 108 ? 8.824 5.198 18.167 1.00 87.94 108 ASP A CA 1
ATOM 810 C C . ASP A 1 108 ? 7.468 5.433 18.860 1.00 87.94 108 ASP A C 1
ATOM 812 O O . ASP A 1 108 ? 6.825 4.494 19.331 1.00 87.94 108 ASP A O 1
ATOM 816 N N . SER A 1 109 ? 7.039 6.686 18.994 1.00 94.00 109 SER A N 1
ATOM 817 C CA . SER A 1 109 ? 5.848 7.064 19.759 1.00 94.00 109 SER A CA 1
ATOM 818 C C . SER A 1 109 ? 4.614 7.226 18.869 1.00 94.00 109 SER A C 1
ATOM 820 O O . SER A 1 109 ? 4.610 8.030 17.939 1.00 94.00 109 SER A O 1
ATOM 822 N N . PHE A 1 110 ? 3.530 6.512 19.187 1.00 96.00 110 PHE A N 1
ATOM 823 C CA . PHE A 1 110 ? 2.263 6.577 18.447 1.00 96.00 110 PHE A CA 1
ATOM 824 C C . PHE A 1 110 ? 1.049 6.769 19.366 1.00 96.00 110 PHE A C 1
ATOM 826 O O . PHE A 1 110 ? 1.127 6.415 20.545 1.00 96.00 110 PHE A O 1
ATOM 833 N N . PRO A 1 111 ? -0.084 7.279 18.835 1.00 97.25 111 PRO A N 1
ATOM 834 C CA . PRO A 1 111 ? -1.309 7.429 19.613 1.00 97.25 111 PRO A CA 1
ATOM 835 C C . PRO A 1 111 ? -1.840 6.093 20.134 1.00 97.25 111 PRO A C 1
ATOM 837 O O . PRO A 1 111 ? -1.787 5.074 19.434 1.00 97.25 111 PRO A O 1
ATOM 840 N N . VAL A 1 112 ? -2.388 6.114 21.346 1.00 98.25 112 VAL A N 1
ATOM 841 C CA . VAL A 1 112 ? -3.022 4.949 21.973 1.00 98.25 112 VAL A CA 1
ATOM 842 C C . VAL A 1 112 ? -4.488 4.863 21.555 1.00 98.25 112 VAL A C 1
ATOM 844 O O . VAL A 1 112 ? -5.241 5.826 21.674 1.00 98.25 112 VAL A O 1
ATOM 847 N N . PHE A 1 113 ? -4.908 3.689 21.080 1.00 98.69 113 PHE A N 1
ATOM 848 C CA . PHE A 1 113 ? -6.317 3.393 20.829 1.00 98.69 113 PHE A CA 1
ATOM 849 C C . PHE A 1 113 ? -6.935 2.732 22.064 1.00 98.69 113 PHE A C 1
ATOM 851 O O . PHE A 1 113 ? -6.655 1.569 22.362 1.00 98.69 113 PHE A O 1
ATOM 858 N N . THR A 1 114 ? -7.785 3.470 22.777 1.00 98.75 114 THR A N 1
ATOM 859 C CA . THR A 1 114 ? -8.538 2.943 23.917 1.00 98.75 114 THR A CA 1
ATOM 860 C C . THR A 1 114 ? -9.800 2.252 23.418 1.00 98.75 114 THR A C 1
ATOM 862 O O . THR A 1 114 ? -10.756 2.907 23.001 1.00 98.75 114 THR A O 1
ATOM 865 N N . VAL A 1 115 ? -9.819 0.921 23.490 1.00 98.75 115 VAL A N 1
ATOM 866 C CA . VAL A 1 115 ? -10.984 0.101 23.133 1.00 98.75 115 VAL A CA 1
ATOM 867 C C . VAL A 1 115 ? -12.011 0.150 24.262 1.00 98.75 115 VAL A C 1
ATOM 869 O O . VAL A 1 115 ? -11.722 -0.241 25.393 1.00 98.75 115 VAL A O 1
ATOM 872 N N . THR A 1 116 ? -13.221 0.610 23.953 1.00 98.75 116 THR A N 1
ATOM 873 C CA . THR A 1 116 ? -14.345 0.654 24.902 1.00 98.75 116 THR A CA 1
ATOM 874 C C . THR A 1 116 ? -15.371 -0.441 24.642 1.00 98.75 116 THR A C 1
ATOM 876 O O . THR A 1 116 ? -16.031 -0.880 25.582 1.00 98.75 116 THR A O 1
ATOM 879 N N . HIS A 1 117 ? -15.487 -0.906 23.396 1.00 98.75 117 HIS A N 1
ATOM 880 C CA . HIS A 1 117 ? -16.414 -1.964 23.010 1.00 98.75 117 HIS A CA 1
ATOM 881 C C . HIS A 1 117 ? -15.726 -2.972 22.091 1.00 98.75 117 HIS A C 1
ATOM 883 O O . HIS A 1 117 ? -14.932 -2.609 21.224 1.00 98.75 117 HIS A O 1
ATOM 889 N N . ILE A 1 118 ? -16.074 -4.243 22.273 1.00 98.81 118 ILE A N 1
ATOM 890 C CA . ILE A 1 118 ? -15.747 -5.327 21.351 1.00 98.81 118 ILE A CA 1
ATOM 891 C C . ILE A 1 118 ? -17.072 -5.979 20.978 1.00 98.81 118 ILE A C 1
ATOM 893 O O . ILE A 1 118 ? -17.790 -6.462 21.855 1.00 98.81 118 ILE A O 1
ATOM 897 N N . THR A 1 119 ? -17.404 -5.971 19.694 1.00 98.81 119 THR A N 1
ATOM 898 C CA . THR A 1 119 ? -18.551 -6.701 19.149 1.00 98.81 119 THR A CA 1
ATOM 899 C C . THR A 1 119 ? -18.038 -7.781 18.207 1.00 98.81 119 THR A C 1
ATOM 901 O O . THR A 1 119 ? -16.988 -7.629 17.588 1.00 98.81 119 THR A O 1
ATOM 904 N N . GLN A 1 120 ? -18.723 -8.919 18.150 1.00 98.75 120 GLN A N 1
ATOM 905 C CA . GLN A 1 120 ? -18.289 -10.053 17.339 1.00 98.75 120 GLN A CA 1
ATOM 906 C C . GLN A 1 120 ? -19.473 -10.937 16.966 1.00 98.75 120 GLN A C 1
ATOM 908 O O . GLN A 1 120 ? -20.523 -10.895 17.616 1.00 98.75 120 GLN A O 1
ATOM 913 N N . ARG A 1 121 ? -19.291 -11.750 15.929 1.00 98.50 121 ARG A N 1
ATOM 914 C CA . ARG A 1 121 ? -20.238 -12.806 15.561 1.00 98.50 121 ARG A CA 1
ATOM 915 C C . ARG A 1 121 ? -20.186 -13.961 16.568 1.00 98.50 121 ARG A C 1
ATOM 917 O O . ARG A 1 121 ? -19.206 -14.135 17.291 1.00 98.50 121 ARG A O 1
ATOM 924 N N . GLU A 1 122 ? -21.242 -14.771 16.588 1.00 98.38 122 GLU A N 1
ATOM 925 C CA . GLU A 1 122 ? -21.160 -16.115 17.174 1.00 98.38 122 GLU A CA 1
ATOM 926 C C . GLU A 1 122 ? -20.094 -16.918 16.413 1.00 98.38 122 GLU A C 1
ATOM 928 O O . GLU A 1 122 ? -20.041 -16.844 15.184 1.00 98.38 122 GLU A O 1
ATOM 933 N N . ASP A 1 123 ? -19.245 -17.648 17.141 1.00 98.31 123 ASP A N 1
ATOM 934 C CA . ASP A 1 123 ? -18.125 -18.429 16.591 1.00 98.31 123 ASP A CA 1
ATOM 935 C C . ASP A 1 123 ? -17.153 -17.624 15.697 1.00 98.31 123 ASP A C 1
ATOM 937 O O . ASP A 1 123 ? -16.651 -18.129 14.690 1.00 98.31 123 ASP A O 1
ATOM 941 N N . ALA A 1 124 ? -16.879 -16.367 16.069 1.00 98.44 124 ALA A N 1
ATOM 942 C CA . ALA A 1 124 ? -16.060 -15.450 15.277 1.00 98.44 124 ALA A CA 1
ATOM 943 C C . ALA A 1 124 ? -14.635 -15.958 14.981 1.00 98.44 124 ALA A C 1
ATOM 945 O O . ALA A 1 124 ? -13.952 -16.534 15.836 1.00 98.44 124 ALA A O 1
ATOM 946 N N . ILE A 1 125 ? -14.147 -15.653 13.777 1.00 98.50 125 ILE A N 1
ATOM 947 C CA . ILE A 1 125 ? -12.794 -15.986 13.314 1.00 98.50 125 ILE A CA 1
ATOM 948 C C . ILE A 1 125 ? -11.883 -14.755 13.386 1.00 98.50 125 ILE A C 1
ATOM 950 O O . ILE A 1 125 ? -12.167 -13.701 12.821 1.00 98.50 125 ILE A O 1
ATOM 954 N N . TYR A 1 126 ? -10.716 -14.902 14.018 1.00 98.62 126 TYR A N 1
ATOM 955 C CA . TYR A 1 126 ? -9.695 -13.854 14.034 1.00 98.62 126 TYR A CA 1
ATOM 956 C C . TYR A 1 126 ? -8.829 -13.902 12.765 1.00 98.62 126 TYR A C 1
ATOM 958 O O . TYR A 1 126 ? -7.922 -14.727 12.645 1.00 98.62 126 TYR A O 1
ATOM 966 N N . HIS A 1 127 ? -9.111 -13.010 11.813 1.00 98.25 127 HIS A N 1
ATOM 967 C CA . HIS A 1 127 ? -8.290 -12.824 10.615 1.00 98.25 127 HIS A CA 1
ATOM 968 C C . HIS A 1 127 ? -7.014 -12.036 10.954 1.00 98.25 127 HIS A C 1
ATOM 970 O O . HIS A 1 127 ? -7.087 -10.926 11.482 1.00 98.25 127 HIS A O 1
ATOM 976 N N . SER A 1 128 ? -5.849 -12.610 10.652 1.00 97.50 128 SER A N 1
ATOM 977 C CA . SER A 1 128 ? -4.539 -12.041 10.971 1.00 97.50 128 SER A CA 1
ATOM 978 C C . SER A 1 128 ? -3.516 -12.370 9.889 1.00 97.50 128 SER A C 1
ATOM 980 O O . SER A 1 128 ? -3.730 -13.273 9.084 1.00 97.50 128 SER A O 1
ATOM 982 N N . THR A 1 129 ? -2.394 -11.659 9.909 1.00 97.19 129 THR A N 1
ATOM 983 C CA . THR A 1 129 ? -1.271 -11.855 8.992 1.00 97.19 129 THR A CA 1
ATOM 984 C C . THR A 1 129 ? 0.051 -11.493 9.668 1.00 97.19 129 THR A C 1
ATOM 986 O O . THR A 1 129 ? 0.083 -11.095 10.834 1.00 97.19 129 THR A O 1
ATOM 989 N N . TYR A 1 130 ? 1.152 -11.629 8.939 1.00 94.94 130 TYR A N 1
ATOM 990 C CA . TYR A 1 130 ? 2.476 -11.183 9.335 1.00 94.94 130 TYR A CA 1
ATOM 991 C C . TYR A 1 130 ? 3.144 -10.421 8.188 1.00 94.94 130 TYR A C 1
ATOM 993 O O . TYR A 1 130 ? 2.776 -10.547 7.022 1.00 94.94 130 TYR A O 1
ATOM 1001 N N . THR A 1 131 ? 4.176 -9.661 8.529 1.00 94.88 131 THR A N 1
ATOM 1002 C CA . THR A 1 131 ? 5.079 -9.050 7.556 1.00 94.88 131 THR A CA 1
ATOM 1003 C C . THR A 1 131 ? 6.521 -9.359 7.934 1.00 94.88 131 THR A C 1
ATOM 1005 O O . THR A 1 131 ? 6.827 -9.645 9.095 1.00 94.88 131 THR A O 1
ATOM 1008 N N . GLY A 1 132 ? 7.402 -9.384 6.944 1.00 93.62 132 GLY A N 1
ATOM 1009 C CA 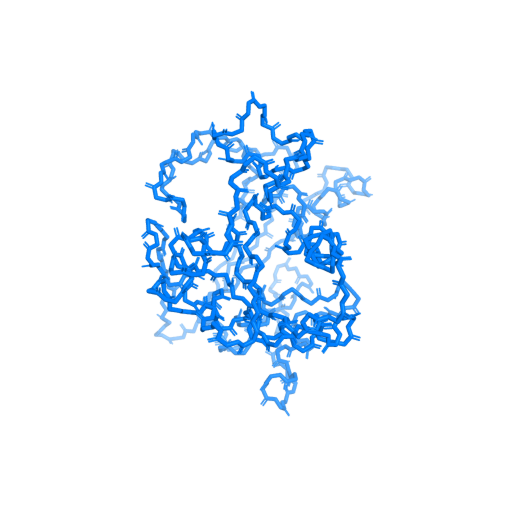. GLY A 1 132 ? 8.805 -9.708 7.137 1.00 93.62 132 GLY A CA 1
ATOM 1010 C C . GLY A 1 132 ? 9.580 -9.566 5.839 1.00 93.62 132 GLY A C 1
ATOM 1011 O O . GLY A 1 132 ? 9.185 -8.841 4.933 1.00 93.62 132 GLY A O 1
ATOM 1012 N N . ARG A 1 133 ? 10.694 -10.291 5.715 1.00 94.69 133 ARG A N 1
ATOM 1013 C CA . ARG A 1 133 ? 11.459 -10.272 4.466 1.00 94.69 133 ARG A CA 1
ATOM 1014 C C . ARG A 1 133 ? 10.591 -10.829 3.321 1.00 94.69 133 ARG A C 1
ATOM 1016 O O . ARG A 1 133 ? 10.116 -11.958 3.456 1.00 94.69 133 ARG A O 1
ATOM 1023 N N . PRO A 1 134 ? 10.415 -10.095 2.207 1.00 92.12 134 PRO A N 1
ATOM 1024 C CA . PRO A 1 134 ? 9.530 -10.515 1.131 1.00 92.12 134 PRO A CA 1
ATOM 1025 C C . PRO A 1 134 ? 10.087 -11.746 0.391 1.00 92.12 134 PRO A C 1
ATOM 1027 O O . PRO A 1 134 ? 11.310 -11.945 0.366 1.00 92.12 134 PRO A O 1
ATOM 1030 N N . PRO A 1 135 ? 9.222 -12.558 -0.248 1.00 90.81 135 PRO A N 1
ATOM 1031 C CA . PRO A 1 135 ? 7.780 -12.340 -0.404 1.00 90.81 135 PRO A CA 1
ATOM 1032 C C . PRO A 1 135 ? 6.973 -12.711 0.856 1.00 90.81 135 PRO A C 1
ATOM 1034 O O . PRO A 1 135 ? 7.076 -13.825 1.365 1.00 90.81 135 PRO A O 1
ATOM 1037 N N . ASP A 1 136 ? 6.148 -11.777 1.330 1.00 91.00 136 ASP A N 1
ATOM 1038 C CA . ASP A 1 136 ? 5.138 -11.965 2.379 1.00 91.00 136 ASP A CA 1
ATOM 1039 C C . ASP A 1 136 ? 3.720 -11.746 1.803 1.00 91.00 136 ASP A C 1
ATOM 1041 O O . ASP A 1 136 ? 3.568 -11.409 0.625 1.00 91.00 136 ASP A O 1
ATOM 1045 N N . GLU A 1 137 ? 2.662 -11.989 2.587 1.00 93.38 137 GLU A N 1
ATOM 1046 C CA . GLU A 1 137 ? 1.283 -11.815 2.096 1.00 93.38 137 GLU A CA 1
ATOM 1047 C C . GLU A 1 137 ? 1.012 -10.376 1.599 1.00 93.38 137 GLU A C 1
ATOM 1049 O O . GLU A 1 137 ? 0.494 -10.237 0.482 1.00 93.38 137 GLU A O 1
ATOM 1054 N N . PRO A 1 138 ? 1.411 -9.304 2.322 1.00 91.50 138 PRO A N 1
ATOM 1055 C CA . PRO A 1 138 ? 1.297 -7.939 1.812 1.00 91.50 138 PRO A CA 1
ATOM 1056 C C . PRO A 1 138 ? 2.003 -7.715 0.470 1.00 91.50 138 PRO A C 1
ATOM 1058 O O . PRO A 1 138 ? 1.462 -7.012 -0.385 1.00 91.50 138 PRO A O 1
ATOM 1061 N N . ALA A 1 139 ? 3.177 -8.314 0.241 1.00 90.56 139 ALA A N 1
ATOM 1062 C CA . ALA A 1 139 ? 3.872 -8.194 -1.039 1.00 90.56 139 ALA A CA 1
ATOM 1063 C C . ALA A 1 139 ? 3.099 -8.852 -2.189 1.00 90.56 139 ALA A C 1
ATOM 1065 O O . ALA A 1 139 ? 3.019 -8.285 -3.280 1.00 90.56 139 ALA A O 1
ATOM 1066 N N . VAL A 1 140 ? 2.476 -10.010 -1.952 1.00 92.00 140 VAL A N 1
ATOM 1067 C CA . VAL A 1 140 ? 1.638 -10.680 -2.961 1.00 92.00 140 VAL A CA 1
ATOM 1068 C C . VAL A 1 140 ? 0.384 -9.857 -3.272 1.00 92.00 140 VAL A C 1
ATOM 1070 O O . VAL A 1 140 ? 0.041 -9.688 -4.444 1.00 92.00 140 VAL A O 1
ATOM 1073 N N . LEU A 1 141 ? -0.262 -9.283 -2.250 1.00 89.50 141 LEU A N 1
ATOM 1074 C CA . LEU A 1 141 ? -1.365 -8.336 -2.445 1.00 89.50 141 LEU A CA 1
ATOM 1075 C C . LEU A 1 141 ? -0.915 -7.117 -3.258 1.00 89.50 141 LEU A C 1
ATOM 1077 O O . LEU A 1 141 ? -1.602 -6.725 -4.198 1.00 89.50 141 LEU A O 1
ATOM 1081 N N . GLY A 1 142 ? 0.258 -6.559 -2.952 1.00 87.00 142 GLY A N 1
ATOM 1082 C CA . GLY A 1 142 ? 0.847 -5.444 -3.694 1.00 87.00 142 GLY A CA 1
ATOM 1083 C C . GLY A 1 142 ? 1.042 -5.756 -5.179 1.00 87.00 142 GLY A C 1
ATOM 1084 O O . GLY A 1 142 ? 0.657 -4.951 -6.025 1.00 87.00 142 GLY A O 1
ATOM 1085 N N . VAL A 1 143 ? 1.556 -6.944 -5.516 1.00 89.19 143 VAL A N 1
ATOM 1086 C CA . VAL A 1 143 ? 1.691 -7.385 -6.918 1.00 89.19 143 VAL A CA 1
ATOM 1087 C C . VAL A 1 143 ? 0.338 -7.448 -7.618 1.00 89.19 143 VAL A C 1
ATOM 1089 O O . VAL A 1 143 ? 0.211 -6.936 -8.726 1.00 89.19 143 VAL A O 1
ATOM 1092 N N . ALA A 1 144 ? -0.679 -8.029 -6.979 1.00 88.56 144 ALA A N 1
ATOM 1093 C CA . ALA A 1 144 ? -2.013 -8.113 -7.568 1.00 88.56 144 ALA A CA 1
ATOM 1094 C C . ALA A 1 144 ? -2.643 -6.724 -7.778 1.00 88.56 144 ALA A C 1
ATOM 1096 O O . ALA A 1 144 ? -3.265 -6.473 -8.808 1.00 88.56 144 ALA A O 1
ATOM 1097 N N . LEU A 1 145 ? -2.456 -5.804 -6.828 1.00 84.31 145 LEU A N 1
ATOM 1098 C CA . LEU A 1 145 ? -2.978 -4.438 -6.917 1.00 84.31 145 LEU A CA 1
ATOM 1099 C C . LEU A 1 145 ? -2.238 -3.589 -7.953 1.00 84.31 145 LEU A C 1
ATOM 1101 O O . LEU A 1 145 ? -2.844 -2.691 -8.535 1.00 84.31 145 LEU A O 1
ATOM 1105 N N . ASN A 1 146 ? -0.967 -3.883 -8.237 1.00 84.06 146 ASN A N 1
ATOM 1106 C CA . ASN A 1 146 ? -0.220 -3.171 -9.271 1.00 84.06 146 ASN A CA 1
ATOM 1107 C C . ASN A 1 146 ? -0.847 -3.308 -10.662 1.00 84.06 146 ASN A C 1
ATOM 1109 O O . ASN A 1 146 ? -0.808 -2.348 -11.432 1.00 84.06 146 ASN A O 1
ATOM 1113 N N . GLU A 1 147 ? -1.522 -4.424 -10.950 1.00 86.31 147 GLU A N 1
ATOM 1114 C CA . GLU A 1 147 ? -2.283 -4.613 -12.194 1.00 86.31 147 GLU A CA 1
ATOM 1115 C C . GLU A 1 147 ? -3.373 -3.548 -12.393 1.00 86.31 147 GLU A C 1
ATOM 1117 O O . GLU A 1 147 ? -3.730 -3.222 -13.524 1.00 86.31 147 GLU A O 1
ATOM 1122 N N . VAL A 1 148 ? -3.883 -2.954 -11.308 1.00 84.50 148 VAL A N 1
ATOM 1123 C CA . VAL A 1 148 ? -4.870 -1.866 -11.370 1.00 84.50 148 VAL A CA 1
ATOM 1124 C C . VAL A 1 148 ? -4.224 -0.552 -11.831 1.00 84.50 148 VAL A C 1
ATOM 1126 O O . VAL A 1 148 ? -4.881 0.256 -12.493 1.00 84.50 148 VAL A O 1
ATOM 1129 N N . PHE A 1 149 ? -2.938 -0.327 -11.539 1.00 85.31 149 PHE A N 1
ATOM 1130 C CA . PHE A 1 149 ? -2.233 0.896 -11.943 1.00 85.31 149 PHE A CA 1
ATOM 1131 C C . PHE A 1 149 ? -1.703 0.851 -13.368 1.00 85.31 149 PHE A C 1
ATOM 1133 O O . PHE A 1 149 ? -1.577 1.914 -13.978 1.00 85.31 149 PHE A O 1
ATOM 1140 N N . VAL A 1 150 ? -1.415 -0.332 -13.920 1.00 91.19 150 VAL A N 1
ATOM 1141 C CA . VAL A 1 150 ? -0.852 -0.453 -15.275 1.00 91.19 150 VAL A CA 1
ATOM 1142 C C . VAL A 1 150 ? -1.723 0.272 -16.317 1.00 91.19 150 VAL A C 1
ATOM 1144 O O . VAL A 1 150 ? -1.186 1.131 -17.020 1.00 91.19 150 VAL A O 1
ATOM 1147 N N . PRO A 1 151 ? -3.060 0.082 -16.381 1.00 91.69 151 PRO A N 1
ATOM 1148 C CA . PRO A 1 151 ? -3.901 0.815 -17.332 1.00 91.69 151 PRO A CA 1
ATOM 1149 C C . PRO A 1 151 ? -3.925 2.332 -17.094 1.00 91.69 151 PRO A C 1
ATOM 1151 O O . PRO A 1 151 ? -4.035 3.115 -18.040 1.00 91.69 151 PRO A O 1
ATOM 1154 N N . ILE A 1 152 ? -3.821 2.768 -15.833 1.00 90.19 152 ILE A N 1
ATOM 1155 C CA . ILE A 1 152 ? -3.789 4.191 -15.466 1.00 90.19 152 ILE A CA 1
ATOM 1156 C C . ILE A 1 152 ? -2.489 4.827 -15.972 1.00 90.19 152 ILE A C 1
ATOM 1158 O O . ILE A 1 152 ? -2.524 5.894 -16.589 1.00 90.19 152 ILE A O 1
ATOM 1162 N N . LEU A 1 153 ? -1.356 4.148 -15.776 1.00 92.75 153 LEU A N 1
ATOM 1163 C CA . LEU A 1 153 ? -0.060 4.550 -16.316 1.00 92.75 153 LEU A CA 1
ATOM 1164 C C . LEU A 1 153 ? -0.072 4.567 -17.844 1.00 92.75 153 LEU A C 1
ATOM 1166 O O . LEU A 1 153 ? 0.333 5.562 -18.435 1.00 92.75 153 LEU A O 1
ATOM 1170 N N . GLN A 1 154 ? -0.597 3.524 -18.487 1.00 96.00 154 GLN A N 1
ATOM 1171 C CA . GLN A 1 154 ? -0.688 3.422 -19.947 1.00 96.00 154 GLN A CA 1
ATOM 1172 C C . GLN A 1 154 ? -1.559 4.517 -20.567 1.00 96.00 154 GLN A C 1
ATOM 1174 O O . GLN A 1 154 ? -1.273 4.994 -21.663 1.00 96.00 154 GLN A O 1
ATOM 1179 N N . LYS A 1 155 ? -2.602 4.977 -19.868 1.00 95.12 155 LYS A N 1
ATOM 1180 C CA . LYS A 1 155 ? -3.407 6.115 -20.329 1.00 95.12 155 LYS A CA 1
ATOM 1181 C C . LYS A 1 155 ? -2.581 7.403 -20.424 1.00 95.12 155 LYS A C 1
ATOM 1183 O O . LYS A 1 155 ? -2.814 8.203 -21.328 1.00 95.12 155 LYS A O 1
ATOM 1188 N N . GLN A 1 156 ? -1.640 7.609 -19.503 1.00 95.62 156 GLN A N 1
ATOM 1189 C CA . GLN A 1 156 ? -0.761 8.782 -19.477 1.00 95.62 156 GLN A CA 1
ATOM 1190 C C . GLN A 1 156 ? 0.497 8.606 -20.345 1.00 95.62 156 GLN A C 1
ATOM 1192 O O . GLN A 1 156 ? 0.984 9.569 -20.947 1.00 95.62 156 GLN A O 1
ATOM 1197 N N . PHE A 1 157 ? 1.012 7.382 -20.412 1.00 97.50 157 PHE A N 1
ATOM 1198 C CA . PHE A 1 157 ? 2.213 6.975 -21.134 1.00 97.50 157 PHE A CA 1
ATOM 1199 C C . PHE A 1 157 ? 1.886 5.755 -22.015 1.00 97.50 157 PHE A C 1
ATOM 1201 O O . PHE A 1 157 ? 2.195 4.623 -21.634 1.00 97.50 157 PHE A O 1
ATOM 1208 N N . PRO A 1 158 ? 1.253 5.954 -23.190 1.00 98.00 158 PRO A N 1
ATOM 1209 C CA . PRO A 1 158 ? 0.818 4.859 -24.069 1.00 98.00 158 PRO A CA 1
ATOM 1210 C C . PRO A 1 158 ? 1.953 3.975 -24.593 1.00 98.00 158 PRO A C 1
ATOM 1212 O O . PRO A 1 158 ? 1.712 2.902 -25.139 1.00 98.00 158 PRO A O 1
ATOM 1215 N N . GLU A 1 159 ? 3.196 4.437 -24.475 1.00 98.19 159 GLU A N 1
ATOM 1216 C CA . GLU A 1 159 ? 4.393 3.667 -24.776 1.00 98.19 159 GLU A CA 1
ATOM 1217 C C . GLU A 1 159 ? 4.690 2.549 -23.769 1.00 98.19 159 GLU A C 1
ATOM 1219 O O . GLU A 1 159 ? 5.449 1.650 -24.123 1.00 98.19 159 GLU A O 1
ATOM 1224 N N . ILE A 1 160 ? 4.136 2.589 -22.550 1.00 98.50 160 ILE A N 1
ATOM 1225 C CA . ILE A 1 160 ? 4.354 1.559 -21.525 1.00 98.50 160 ILE A CA 1
ATOM 1226 C C . ILE A 1 160 ? 3.637 0.270 -21.930 1.00 98.50 160 ILE A C 1
ATOM 1228 O O . ILE A 1 160 ? 2.432 0.256 -22.170 1.00 98.50 160 ILE A O 1
ATOM 1232 N N . VAL A 1 161 ? 4.386 -0.829 -21.985 1.00 98.00 161 VAL A N 1
ATOM 1233 C CA . VAL A 1 161 ? 3.872 -2.171 -22.274 1.00 98.00 161 VAL A CA 1
ATOM 1234 C C . VAL A 1 161 ? 3.553 -2.906 -20.981 1.00 98.00 161 VAL A C 1
ATOM 1236 O O . VAL A 1 161 ? 2.422 -3.353 -20.822 1.00 98.00 161 VAL A O 1
ATOM 1239 N N . ASP A 1 162 ? 4.507 -2.967 -20.053 1.00 97.88 162 ASP A N 1
ATOM 1240 C CA . ASP A 1 162 ? 4.325 -3.525 -18.711 1.00 97.88 162 ASP A CA 1
ATOM 1241 C C . ASP A 1 162 ? 4.997 -2.620 -17.665 1.00 97.88 162 ASP A C 1
ATOM 1243 O O . ASP A 1 162 ? 5.955 -1.891 -17.953 1.00 97.88 162 ASP A O 1
ATOM 1247 N N . PHE A 1 163 ? 4.473 -2.662 -16.445 1.00 97.75 163 PHE A N 1
ATOM 1248 C CA . PHE A 1 163 ? 4.999 -1.952 -15.284 1.00 97.75 163 PHE A CA 1
ATOM 1249 C C . PHE A 1 163 ? 4.921 -2.885 -14.079 1.00 97.75 163 PHE A C 1
ATOM 1251 O O . PHE A 1 163 ? 3.834 -3.265 -13.647 1.00 97.75 163 PHE A O 1
ATOM 1258 N N . TYR A 1 164 ? 6.080 -3.252 -13.539 1.00 97.69 164 TYR A N 1
ATOM 1259 C CA . TYR A 1 164 ? 6.190 -4.274 -12.508 1.00 97.69 164 TYR A CA 1
ATOM 1260 C C . TYR A 1 164 ? 7.021 -3.796 -11.319 1.00 97.69 164 TYR A C 1
ATOM 1262 O O . TYR A 1 164 ? 8.125 -3.273 -11.485 1.00 97.69 164 TYR A O 1
ATOM 1270 N N . LEU A 1 165 ? 6.495 -4.020 -10.114 1.00 96.88 165 LEU A N 1
ATOM 1271 C CA . LEU A 1 165 ? 7.204 -3.822 -8.852 1.00 96.88 165 LEU A CA 1
ATOM 1272 C C . LEU A 1 165 ? 7.473 -5.201 -8.223 1.00 96.88 165 LEU A C 1
ATOM 1274 O O . LEU A 1 165 ? 6.538 -5.814 -7.700 1.00 96.88 165 LEU A O 1
ATOM 1278 N N . PRO A 1 166 ? 8.709 -5.723 -8.289 1.00 95.44 166 PRO A N 1
ATOM 1279 C CA . PRO A 1 166 ? 9.035 -7.024 -7.716 1.00 95.44 166 PRO A CA 1
ATOM 1280 C C . PRO A 1 166 ? 8.853 -7.063 -6.186 1.00 95.44 166 PRO A C 1
ATOM 1282 O O . PRO A 1 166 ? 9.354 -6.161 -5.502 1.00 95.44 166 PRO A O 1
ATOM 1285 N N . PRO A 1 167 ? 8.216 -8.111 -5.618 1.00 93.44 167 PRO A N 1
ATOM 1286 C CA . PRO A 1 167 ? 8.119 -8.335 -4.170 1.00 93.44 167 PRO A CA 1
ATOM 1287 C C . PRO A 1 167 ? 9.447 -8.197 -3.426 1.00 93.44 167 PRO A C 1
ATOM 1289 O O . PRO A 1 167 ? 9.529 -7.523 -2.402 1.00 93.44 167 PRO A O 1
ATOM 1292 N N . GLU A 1 168 ? 10.511 -8.790 -3.962 1.00 94.38 168 GLU A N 1
ATOM 1293 C CA . GLU A 1 168 ? 11.872 -8.753 -3.427 1.00 94.38 168 GLU A CA 1
ATOM 1294 C C . GLU A 1 168 ? 12.455 -7.332 -3.347 1.00 94.38 168 GLU A C 1
ATOM 1296 O O . GLU A 1 168 ? 13.379 -7.088 -2.575 1.00 94.38 168 GLU A O 1
ATOM 1301 N N . GLY A 1 169 ? 11.877 -6.379 -4.084 1.00 94.38 169 GLY A N 1
ATOM 1302 C CA . GLY A 1 169 ? 12.128 -4.943 -3.979 1.00 94.38 169 GLY A CA 1
ATOM 1303 C C . GLY A 1 169 ? 11.317 -4.257 -2.876 1.00 94.38 169 GLY A C 1
ATOM 1304 O O . GLY A 1 169 ? 11.068 -3.056 -2.973 1.00 94.38 169 GLY A O 1
ATOM 1305 N N . CYS A 1 170 ? 10.876 -4.996 -1.851 1.00 93.88 170 CYS A N 1
ATOM 1306 C CA . CYS A 1 170 ? 10.008 -4.501 -0.774 1.00 93.88 170 CYS A CA 1
ATOM 1307 C C . CYS A 1 170 ? 8.707 -3.885 -1.321 1.00 93.88 170 CYS A C 1
ATOM 1309 O O . CYS A 1 170 ? 8.259 -2.843 -0.847 1.00 93.88 170 CYS A O 1
ATOM 1311 N N . SER A 1 171 ? 8.143 -4.495 -2.368 1.00 91.75 171 SER A N 1
ATOM 1312 C CA . SER A 1 171 ? 6.883 -4.121 -3.037 1.00 91.75 171 SER A CA 1
ATOM 1313 C C . SER A 1 171 ? 6.840 -2.766 -3.758 1.00 91.75 171 SER A C 1
ATOM 1315 O O . SER A 1 171 ? 5.985 -2.591 -4.623 1.00 91.75 171 SER A O 1
ATOM 1317 N N . TYR A 1 172 ? 7.719 -1.808 -3.439 1.00 93.06 172 TYR A N 1
ATOM 1318 C CA . TYR A 1 172 ? 7.696 -0.466 -4.042 1.00 93.06 172 TYR A CA 1
ATOM 1319 C C . TYR A 1 172 ? 9.069 0.158 -4.327 1.00 93.06 172 TYR A C 1
ATOM 1321 O O . TYR A 1 172 ? 9.132 1.163 -5.033 1.00 93.06 172 TYR A O 1
ATOM 1329 N N . ARG A 1 173 ? 10.183 -0.369 -3.795 1.00 95.44 173 ARG A N 1
ATOM 1330 C CA . ARG A 1 173 ? 11.489 0.323 -3.870 1.00 95.44 173 ARG A CA 1
ATOM 1331 C C . ARG A 1 173 ? 12.172 0.195 -5.231 1.00 95.44 173 ARG A C 1
ATOM 1333 O O . ARG A 1 173 ? 13.048 1.005 -5.538 1.00 95.44 173 ARG A O 1
ATOM 1340 N N . LEU A 1 174 ? 11.771 -0.783 -6.040 1.00 98.12 174 LEU A N 1
ATOM 1341 C CA . LEU A 1 174 ? 12.266 -0.999 -7.396 1.00 98.12 174 LEU A CA 1
ATOM 1342 C C . LEU A 1 174 ? 11.096 -1.182 -8.364 1.00 98.12 174 LEU A C 1
ATOM 1344 O O . LEU A 1 174 ? 10.168 -1.923 -8.060 1.00 98.12 174 LEU A O 1
ATOM 1348 N N . ALA A 1 175 ? 11.182 -0.548 -9.531 1.00 98.25 175 ALA A N 1
ATOM 1349 C CA . ALA A 1 175 ? 10.284 -0.751 -10.659 1.00 98.25 175 ALA A CA 1
ATOM 1350 C C . ALA A 1 175 ? 11.048 -1.206 -11.903 1.00 98.25 175 ALA A C 1
ATOM 1352 O O . ALA A 1 175 ? 12.123 -0.686 -12.214 1.00 98.25 175 ALA A O 1
ATOM 1353 N N . VAL A 1 176 ? 10.449 -2.128 -12.650 1.00 98.69 176 VAL A N 1
ATOM 1354 C CA . VAL A 1 176 ? 10.850 -2.492 -14.009 1.00 98.69 176 VAL A CA 1
ATOM 1355 C C . VAL A 1 176 ? 9.739 -2.058 -14.958 1.00 98.69 176 VAL A C 1
ATOM 1357 O O . VAL A 1 176 ? 8.575 -2.408 -14.768 1.00 98.69 176 VAL A O 1
ATOM 1360 N N . VAL A 1 177 ? 10.092 -1.276 -15.975 1.00 98.62 177 VAL A N 1
ATOM 1361 C CA . VAL A 1 177 ? 9.152 -0.720 -16.953 1.00 98.62 177 VAL A CA 1
ATOM 1362 C C . VAL A 1 177 ? 9.607 -1.101 -18.350 1.00 98.62 177 VAL A C 1
ATOM 1364 O O . VAL A 1 177 ? 10.735 -0.796 -18.735 1.00 98.62 177 VAL A O 1
ATOM 1367 N N . THR A 1 178 ? 8.741 -1.731 -19.133 1.00 98.75 178 THR A N 1
ATOM 1368 C CA . THR A 1 178 ? 9.028 -2.053 -20.538 1.00 98.75 178 THR A CA 1
ATOM 1369 C C . THR A 1 178 ? 8.242 -1.121 -21.441 1.00 98.75 178 THR A C 1
ATOM 1371 O O . THR A 1 178 ?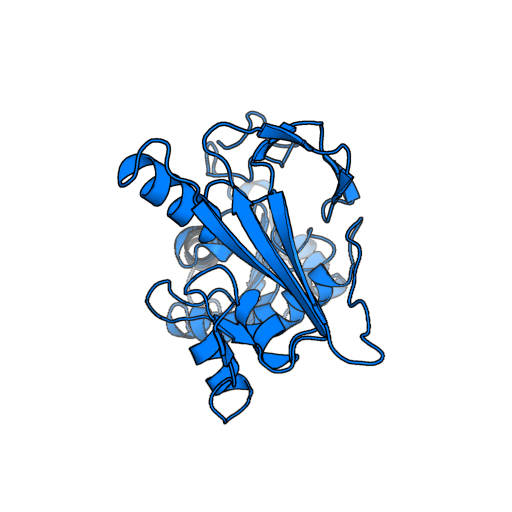 7.069 -0.838 -21.188 1.00 98.75 178 THR A O 1
ATOM 1374 N N . ILE A 1 179 ? 8.889 -0.583 -22.476 1.00 98.75 179 ILE A N 1
ATOM 1375 C CA . ILE A 1 179 ? 8.286 0.437 -23.338 1.00 98.75 179 ILE A CA 1
ATOM 1376 C C . ILE A 1 179 ? 8.531 0.183 -24.821 1.00 98.75 179 ILE A C 1
ATOM 1378 O O . ILE A 1 179 ? 9.569 -0.329 -25.231 1.00 98.75 179 ILE A O 1
ATOM 1382 N N . LYS A 1 180 ? 7.626 0.691 -25.658 1.00 98.69 180 LYS A N 1
ATOM 1383 C CA . LYS A 1 180 ? 7.855 0.853 -27.098 1.00 98.69 180 LYS A CA 1
ATOM 1384 C C . LYS A 1 180 ? 8.604 2.152 -27.347 1.00 98.69 180 LYS A C 1
ATOM 1386 O O . LYS A 1 180 ? 8.009 3.223 -27.486 1.00 98.69 180 LYS A O 1
ATOM 1391 N N . LYS A 1 181 ? 9.934 2.089 -27.363 1.00 98.44 181 LYS A N 1
ATOM 1392 C CA . LYS A 1 181 ? 10.796 3.265 -27.541 1.00 98.44 181 LYS A CA 1
ATOM 1393 C C . LYS A 1 181 ? 10.611 3.902 -28.929 1.00 98.44 181 LYS A C 1
ATOM 1395 O O . LYS A 1 181 ? 10.782 3.243 -29.945 1.00 98.44 181 LYS A O 1
ATOM 1400 N N . GLN A 1 182 ? 10.321 5.208 -28.973 1.00 98.25 182 GLN A N 1
ATOM 1401 C CA . GLN A 1 182 ? 10.043 5.937 -30.226 1.00 98.25 182 GLN A CA 1
ATOM 1402 C C . GLN A 1 182 ? 11.124 6.959 -30.605 1.00 98.25 182 GLN A C 1
ATOM 1404 O O . GLN A 1 182 ? 11.217 7.359 -31.762 1.00 98.25 182 GLN A O 1
ATOM 1409 N N . TYR A 1 183 ? 11.945 7.401 -29.649 1.00 97.94 183 TYR A N 1
ATOM 1410 C CA . TYR A 1 183 ? 12.991 8.397 -29.887 1.00 97.94 183 TYR A CA 1
ATOM 1411 C C . TYR A 1 183 ? 14.150 8.272 -28.885 1.00 97.94 183 TYR A C 1
ATOM 1413 O O . TYR A 1 183 ? 14.056 7.606 -27.847 1.00 97.94 183 TYR A O 1
ATOM 1421 N N . ALA A 1 184 ? 15.286 8.899 -29.198 1.00 98.12 184 ALA A N 1
ATOM 1422 C CA . ALA A 1 184 ? 16.445 8.929 -28.309 1.00 98.12 184 ALA A CA 1
ATOM 1423 C C . ALA A 1 184 ? 16.128 9.712 -27.022 1.00 98.12 184 ALA A C 1
ATOM 1425 O O . ALA A 1 184 ? 15.582 10.807 -27.073 1.00 98.12 184 ALA A O 1
ATOM 1426 N N . GLY A 1 185 ? 16.463 9.146 -25.858 1.00 97.56 185 GLY A N 1
ATOM 1427 C CA . GLY A 1 185 ? 16.151 9.746 -24.554 1.00 97.56 185 GLY A CA 1
ATOM 1428 C C . GLY A 1 185 ? 14.766 9.403 -23.988 1.00 97.56 185 GLY A C 1
ATOM 1429 O O . GLY A 1 185 ? 14.496 9.766 -22.847 1.00 97.56 185 GLY A O 1
ATOM 1430 N N . HIS A 1 186 ? 13.921 8.649 -24.709 1.00 98.56 186 HIS A N 1
ATOM 1431 C CA . HIS A 1 186 ? 12.549 8.330 -24.277 1.00 98.56 186 HIS A CA 1
ATOM 1432 C C . HIS A 1 186 ? 12.468 7.700 -22.874 1.00 98.56 186 HIS A C 1
ATOM 1434 O O . HIS A 1 186 ? 11.614 8.085 -22.082 1.00 98.56 186 HIS A O 1
ATOM 1440 N N . ALA A 1 187 ? 13.416 6.822 -22.523 1.00 98.50 187 ALA A N 1
ATOM 1441 C CA . ALA A 1 187 ? 13.481 6.188 -21.203 1.00 98.50 187 ALA A CA 1
ATOM 1442 C C . ALA A 1 187 ? 13.513 7.197 -20.041 1.00 98.50 187 ALA A C 1
ATOM 1444 O O . ALA A 1 187 ? 12.883 6.972 -19.015 1.00 98.50 187 ALA A O 1
ATOM 1445 N N . LYS A 1 188 ? 14.180 8.348 -20.215 1.00 98.44 188 LYS A N 1
ATOM 1446 C CA . LYS A 1 188 ? 14.277 9.377 -19.171 1.00 98.44 188 LYS A CA 1
ATOM 1447 C C . LYS A 1 188 ? 12.922 10.039 -18.897 1.00 98.44 188 LYS A C 1
ATOM 1449 O O . LYS A 1 188 ? 12.618 10.338 -17.749 1.00 98.44 188 LYS A O 1
ATOM 1454 N N . ARG A 1 189 ? 12.084 10.221 -19.929 1.00 98.38 189 ARG A N 1
ATOM 1455 C CA . ARG A 1 189 ? 10.705 10.718 -19.763 1.00 98.38 189 ARG A CA 1
ATOM 1456 C C . ARG A 1 189 ? 9.883 9.756 -18.908 1.00 98.38 189 ARG A C 1
ATOM 1458 O O . ARG A 1 189 ? 9.163 10.207 -18.026 1.00 98.38 189 ARG A O 1
ATOM 1465 N N . VAL A 1 190 ? 10.022 8.456 -19.155 1.00 98.38 190 VAL A N 1
ATOM 1466 C CA . VAL A 1 190 ? 9.302 7.413 -18.414 1.00 98.38 190 VAL A CA 1
ATOM 1467 C C . VAL A 1 190 ? 9.783 7.348 -16.966 1.00 98.38 190 VAL A C 1
ATOM 1469 O O . VAL A 1 190 ? 8.946 7.372 -16.074 1.00 98.38 190 VAL A O 1
ATOM 1472 N N . MET A 1 191 ? 11.098 7.386 -16.715 1.00 98.38 191 MET A N 1
ATOM 1473 C CA . MET A 1 191 ? 11.664 7.449 -15.355 1.00 98.38 191 MET A CA 1
ATOM 1474 C C . MET A 1 191 ? 11.074 8.611 -14.543 1.00 98.38 191 MET A C 1
ATOM 1476 O O . MET A 1 191 ? 10.532 8.403 -13.462 1.00 98.38 191 MET A O 1
ATOM 1480 N N . MET A 1 192 ? 11.095 9.827 -15.101 1.00 98.19 192 MET A N 1
ATOM 1481 C CA . MET A 1 192 ? 10.511 11.000 -14.440 1.00 98.19 192 MET A CA 1
ATOM 1482 C C . MET A 1 192 ? 8.995 10.867 -14.255 1.00 98.19 192 MET A C 1
ATOM 1484 O O . MET A 1 192 ? 8.457 11.337 -13.257 1.00 98.19 192 MET A O 1
ATOM 1488 N N . GLY A 1 193 ? 8.302 10.212 -15.192 1.00 97.19 193 GLY A N 1
ATOM 1489 C CA . GLY A 1 193 ? 6.879 9.896 -15.083 1.00 97.19 193 GLY A CA 1
ATOM 1490 C C . GLY A 1 193 ? 6.567 8.974 -13.906 1.00 97.19 193 GLY A C 1
ATOM 1491 O O . GLY A 1 193 ? 5.673 9.286 -13.124 1.00 97.19 193 GLY A O 1
ATOM 1492 N N . VAL A 1 194 ? 7.337 7.896 -13.730 1.00 96.25 194 VAL A N 1
ATOM 1493 C CA . VAL A 1 194 ? 7.197 6.973 -12.589 1.00 96.25 194 VAL A CA 1
ATOM 1494 C C . VAL A 1 194 ? 7.339 7.724 -11.266 1.00 96.25 194 VAL A C 1
ATOM 1496 O O . VAL A 1 194 ? 6.479 7.593 -10.404 1.00 96.25 194 VAL A O 1
ATOM 1499 N N . TRP A 1 195 ? 8.355 8.579 -11.134 1.00 96.19 195 TRP A N 1
ATOM 1500 C CA . TRP A 1 195 ? 8.618 9.317 -9.893 1.00 96.19 195 TRP A CA 1
ATOM 1501 C C . TRP A 1 195 ? 7.650 10.466 -9.585 1.00 96.19 195 TRP A C 1
ATOM 1503 O O . TRP A 1 195 ? 7.690 10.998 -8.478 1.00 96.19 195 TRP A O 1
ATOM 1513 N N . SER A 1 196 ? 6.803 10.889 -10.530 1.00 92.94 196 SER A N 1
ATOM 1514 C CA . SER A 1 196 ? 5.986 12.105 -10.364 1.00 92.94 196 SER A CA 1
ATOM 1515 C C . SER A 1 196 ? 4.491 11.933 -10.606 1.00 92.94 196 SER A C 1
ATOM 1517 O O . SER A 1 196 ? 3.707 12.728 -10.089 1.00 92.94 196 SER A O 1
ATOM 1519 N N . PHE A 1 197 ? 4.068 10.939 -11.388 1.00 91.44 197 PHE A N 1
ATOM 1520 C CA . PHE A 1 197 ? 2.680 10.858 -11.836 1.00 91.44 197 PHE A CA 1
ATOM 1521 C C . PHE A 1 197 ? 1.731 10.324 -10.758 1.00 91.44 197 PHE A C 1
ATOM 1523 O O . PHE A 1 197 ? 0.677 10.913 -10.525 1.00 91.44 197 PHE A O 1
ATOM 1530 N N . LEU A 1 198 ? 2.101 9.226 -10.092 1.00 86.19 198 LEU A N 1
ATOM 1531 C CA . LEU A 1 198 ? 1.293 8.591 -9.049 1.00 86.19 198 LEU A CA 1
ATOM 1532 C C . LEU A 1 198 ? 2.034 8.621 -7.714 1.00 86.19 198 LEU A C 1
ATOM 1534 O O . LEU A 1 198 ? 3.205 8.251 -7.633 1.00 86.19 198 LEU A O 1
ATOM 1538 N N . ARG A 1 199 ? 1.328 9.015 -6.646 1.00 83.44 199 ARG A N 1
ATOM 1539 C CA . ARG A 1 199 ? 1.900 9.127 -5.293 1.00 83.44 199 ARG A CA 1
ATOM 1540 C C . ARG A 1 199 ? 2.486 7.807 -4.785 1.00 83.44 199 ARG A C 1
ATOM 1542 O O . ARG A 1 199 ? 3.461 7.810 -4.045 1.00 83.44 199 ARG A O 1
ATOM 1549 N N . GLN A 1 200 ? 1.917 6.689 -5.227 1.00 84.31 200 GLN A N 1
ATOM 1550 C CA . GLN A 1 200 ? 2.299 5.325 -4.861 1.00 84.31 200 GLN A CA 1
ATOM 1551 C C . GLN A 1 200 ? 3.743 4.980 -5.248 1.00 84.31 200 GLN A C 1
ATOM 1553 O O . GLN A 1 200 ? 4.348 4.127 -4.608 1.00 84.31 200 GLN A O 1
ATOM 1558 N N . PHE A 1 201 ? 4.298 5.639 -6.271 1.00 89.44 201 PHE A N 1
ATOM 1559 C CA . PHE A 1 201 ? 5.622 5.330 -6.823 1.00 89.44 201 PHE A CA 1
ATOM 1560 C C . PHE A 1 201 ? 6.668 6.413 -6.518 1.00 89.44 201 PHE A C 1
ATOM 1562 O O . PHE A 1 201 ? 7.820 6.303 -6.932 1.00 89.44 201 PHE A O 1
ATOM 1569 N N . MET A 1 202 ? 6.300 7.455 -5.761 1.00 88.44 202 MET A N 1
ATOM 1570 C CA . MET A 1 202 ? 7.202 8.571 -5.441 1.00 88.44 202 MET A CA 1
ATOM 1571 C C . MET A 1 202 ? 8.435 8.134 -4.638 1.00 88.44 202 MET A C 1
ATOM 1573 O O . MET A 1 202 ? 9.490 8.743 -4.775 1.00 88.44 202 MET A O 1
ATOM 1577 N N . TYR A 1 203 ? 8.320 7.070 -3.837 1.00 91.38 203 TYR A N 1
ATOM 1578 C CA . TYR A 1 203 ? 9.422 6.526 -3.032 1.00 91.38 203 TYR A CA 1
ATOM 1579 C C . TYR A 1 203 ? 10.176 5.372 -3.711 1.00 91.38 203 TYR A C 1
ATOM 1581 O O . TYR A 1 203 ? 11.060 4.763 -3.103 1.00 91.38 203 TYR A O 1
ATOM 1589 N N . THR A 1 204 ? 9.849 5.044 -4.964 1.00 95.69 204 THR A N 1
ATOM 1590 C CA . THR A 1 204 ? 10.578 4.033 -5.736 1.00 95.69 204 THR A CA 1
ATOM 1591 C C . THR A 1 204 ? 11.980 4.544 -6.057 1.00 95.69 204 THR A C 1
ATOM 1593 O O . THR A 1 204 ? 12.158 5.424 -6.891 1.00 95.69 204 THR A O 1
ATOM 1596 N N . LYS A 1 205 ? 13.005 3.978 -5.418 1.00 96.88 205 LYS A N 1
ATOM 1597 C CA . LYS A 1 205 ? 14.401 4.421 -5.569 1.00 96.88 205 LYS A CA 1
ATOM 1598 C C . LYS A 1 205 ? 15.033 3.996 -6.889 1.00 96.88 205 LYS A C 1
ATOM 1600 O O . LYS A 1 205 ? 15.872 4.708 -7.433 1.00 96.88 205 LYS A O 1
ATOM 1605 N N . PHE A 1 206 ? 14.650 2.826 -7.389 1.00 98.62 206 PHE A N 1
ATOM 1606 C CA . PHE A 1 206 ? 15.257 2.221 -8.568 1.00 98.62 206 PHE A CA 1
ATOM 1607 C C . PHE A 1 206 ? 14.219 2.050 -9.668 1.00 98.62 206 PHE A C 1
ATOM 1609 O O . PHE A 1 206 ? 13.187 1.424 -9.452 1.00 98.62 206 PHE A O 1
ATOM 1616 N N . VAL A 1 207 ? 14.503 2.571 -10.860 1.00 98.69 207 VAL A N 1
ATOM 1617 C CA . VAL A 1 207 ? 13.652 2.386 -12.041 1.00 98.69 207 VAL A CA 1
ATOM 1618 C C . VAL A 1 207 ? 14.511 1.862 -13.181 1.00 98.69 207 VAL A C 1
ATOM 1620 O O . VAL A 1 207 ? 15.438 2.535 -13.634 1.00 98.69 207 VAL A O 1
ATOM 1623 N N . ILE A 1 208 ? 14.194 0.661 -13.652 1.00 98.81 208 ILE A N 1
ATOM 1624 C CA . ILE A 1 208 ? 14.830 0.028 -14.805 1.00 98.81 208 ILE A CA 1
ATOM 1625 C C . ILE A 1 208 ? 13.872 0.169 -15.983 1.00 98.81 208 ILE A C 1
ATOM 1627 O O . ILE A 1 208 ? 12.716 -0.234 -15.888 1.00 98.81 208 ILE A O 1
ATOM 1631 N N . VAL A 1 209 ? 14.342 0.749 -17.088 1.00 98.81 209 VAL A N 1
ATOM 1632 C CA . VAL A 1 209 ? 13.541 0.894 -18.311 1.00 98.81 209 VAL A CA 1
ATOM 1633 C C . VAL A 1 209 ? 14.128 0.024 -19.415 1.00 98.81 209 VAL A C 1
ATOM 1635 O O . VAL A 1 209 ? 15.284 0.208 -19.800 1.00 98.81 209 VAL A O 1
ATOM 1638 N N . CYS A 1 210 ? 13.314 -0.884 -19.939 1.00 98.81 210 CYS A N 1
ATOM 1639 C CA . CYS A 1 210 ? 13.652 -1.828 -20.999 1.00 98.81 210 CYS A CA 1
ATOM 1640 C C . CYS A 1 210 ? 12.756 -1.621 -22.233 1.00 98.81 210 CYS A C 1
ATOM 1642 O O . CYS A 1 210 ? 11.758 -0.899 -22.179 1.00 98.81 210 CYS A O 1
ATOM 1644 N N . ASP A 1 211 ? 13.121 -2.240 -23.355 1.00 98.75 211 ASP A N 1
ATOM 1645 C CA . ASP A 1 211 ? 12.261 -2.305 -24.543 1.00 98.75 211 ASP A CA 1
ATOM 1646 C C . ASP A 1 211 ? 11.180 -3.401 -24.375 1.00 98.75 211 ASP A C 1
ATOM 1648 O O . ASP A 1 211 ? 11.173 -4.137 -23.385 1.00 98.75 211 ASP A O 1
ATOM 1652 N N . ASP A 1 212 ? 10.240 -3.503 -25.316 1.00 98.38 212 ASP A N 1
ATOM 1653 C CA . ASP A 1 212 ? 9.077 -4.403 -25.256 1.00 98.38 212 ASP A CA 1
ATOM 1654 C C . ASP A 1 212 ? 9.377 -5.878 -25.573 1.00 98.38 212 ASP A C 1
ATOM 1656 O O . ASP A 1 212 ? 8.480 -6.718 -25.498 1.00 98.38 212 ASP A O 1
ATOM 1660 N N . ASP A 1 213 ? 10.631 -6.205 -25.891 1.00 98.50 213 ASP A N 1
ATOM 1661 C CA . ASP A 1 213 ? 11.125 -7.572 -26.077 1.00 98.50 213 ASP A CA 1
ATOM 1662 C C . ASP A 1 213 ? 11.650 -8.223 -24.785 1.00 98.50 213 ASP A C 1
ATOM 1664 O O . ASP A 1 213 ? 12.082 -9.372 -24.813 1.00 98.50 213 ASP A O 1
ATOM 1668 N N . VAL A 1 214 ? 11.618 -7.496 -23.666 1.00 98.75 214 VAL A N 1
ATOM 1669 C CA . VAL A 1 214 ? 12.070 -7.945 -22.343 1.00 98.75 214 VAL A CA 1
ATOM 1670 C C . VAL A 1 214 ? 10.851 -8.229 -21.472 1.00 98.75 214 VAL A C 1
ATOM 1672 O O . VAL A 1 214 ? 9.973 -7.376 -21.331 1.00 98.75 214 VAL A O 1
ATOM 1675 N N . ASN A 1 215 ? 10.797 -9.393 -20.829 1.00 98.62 215 ASN A N 1
ATOM 1676 C CA . ASN A 1 215 ? 9.796 -9.647 -19.799 1.00 98.62 215 ASN A CA 1
ATOM 1677 C C . ASN A 1 215 ? 10.169 -8.924 -18.491 1.00 98.62 215 ASN A C 1
ATOM 1679 O O . ASN A 1 215 ? 11.111 -9.319 -17.806 1.00 98.62 215 ASN A O 1
ATOM 1683 N N . ALA A 1 216 ? 9.395 -7.903 -18.101 1.00 98.31 216 ALA A N 1
ATOM 1684 C CA . ALA A 1 216 ? 9.631 -7.119 -16.880 1.00 98.31 216 ALA A CA 1
ATOM 1685 C C . ALA A 1 216 ? 9.620 -7.960 -15.589 1.00 98.31 216 ALA A C 1
ATOM 1687 O O . ALA A 1 216 ? 10.142 -7.527 -14.563 1.00 98.31 216 ALA A O 1
ATOM 1688 N N . ARG A 1 217 ? 9.017 -9.153 -15.643 1.00 97.81 217 ARG A N 1
ATOM 1689 C CA . ARG A 1 217 ? 8.775 -10.047 -14.505 1.00 97.81 217 ARG A CA 1
ATOM 1690 C C . ARG A 1 217 ? 9.747 -11.226 -14.448 1.00 97.81 217 ARG A C 1
ATOM 1692 O O . ARG A 1 217 ? 9.621 -12.065 -13.561 1.00 97.81 217 ARG A O 1
ATOM 1699 N N . ASP A 1 218 ? 10.697 -11.305 -15.381 1.00 98.44 218 ASP A N 1
ATOM 1700 C CA . ASP A 1 218 ? 11.752 -12.319 -15.400 1.00 98.44 218 ASP A CA 1
ATOM 1701 C C . ASP A 1 218 ? 13.127 -11.656 -15.269 1.00 98.44 218 ASP A C 1
ATOM 1703 O O . ASP A 1 218 ? 13.601 -10.954 -16.163 1.00 98.44 218 ASP A O 1
ATOM 1707 N N . TRP A 1 219 ? 13.808 -11.909 -14.150 1.00 98.50 219 TRP A N 1
ATOM 1708 C CA . TRP A 1 219 ? 15.146 -11.368 -13.923 1.00 98.50 219 TRP A CA 1
ATOM 1709 C C . TRP A 1 219 ? 16.178 -11.835 -14.945 1.00 98.50 219 TRP A C 1
ATOM 1711 O O . TRP A 1 219 ? 17.141 -11.106 -15.174 1.00 98.50 219 TRP A O 1
ATOM 1721 N N . ASN A 1 220 ? 16.006 -12.998 -15.578 1.00 98.62 220 ASN A N 1
ATOM 1722 C CA . ASN A 1 220 ? 16.929 -13.438 -16.624 1.00 98.62 220 ASN A CA 1
ATOM 1723 C C . ASN A 1 220 ? 16.934 -12.439 -17.790 1.00 98.62 220 ASN A C 1
ATOM 1725 O O . ASN A 1 220 ? 18.003 -12.013 -18.231 1.00 98.62 220 ASN A O 1
ATOM 1729 N N . ASP A 1 221 ? 15.748 -12.001 -18.209 1.00 98.69 221 ASP A N 1
ATOM 1730 C CA . ASP A 1 221 ? 15.553 -11.010 -19.266 1.00 98.69 221 ASP A CA 1
ATOM 1731 C C . ASP A 1 221 ? 16.026 -9.618 -18.830 1.00 98.69 221 ASP A C 1
ATOM 1733 O O . ASP A 1 221 ? 16.777 -8.954 -19.550 1.00 98.69 221 ASP A O 1
ATOM 1737 N N . VAL A 1 222 ? 15.636 -9.174 -17.630 1.00 98.75 222 VAL A N 1
ATOM 1738 C CA . VAL A 1 222 ? 15.980 -7.833 -17.124 1.00 98.75 222 VAL A CA 1
ATOM 1739 C C . VAL A 1 222 ? 17.492 -7.677 -16.950 1.00 98.75 222 VAL A C 1
ATOM 1741 O O . VAL A 1 222 ? 18.076 -6.687 -17.396 1.00 98.75 222 VAL A O 1
ATOM 1744 N N . ILE A 1 223 ? 18.164 -8.665 -16.355 1.00 98.75 223 ILE A N 1
ATOM 1745 C CA . ILE A 1 223 ? 19.621 -8.636 -16.178 1.00 98.75 223 ILE A CA 1
ATOM 1746 C C . ILE A 1 223 ? 20.341 -8.759 -17.526 1.00 98.75 223 ILE A C 1
ATOM 1748 O O . ILE A 1 223 ? 21.345 -8.071 -17.746 1.00 98.75 223 ILE A O 1
ATOM 1752 N N . TRP A 1 224 ? 19.831 -9.566 -18.460 1.00 98.75 224 TRP A N 1
ATOM 1753 C CA . TRP A 1 224 ? 20.353 -9.610 -19.827 1.00 98.75 224 TRP A CA 1
ATOM 1754 C C . TRP A 1 224 ? 20.265 -8.241 -20.514 1.00 98.75 224 TRP A C 1
ATOM 1756 O O . TRP A 1 224 ? 21.251 -7.780 -21.096 1.00 98.75 224 TRP A O 1
ATOM 1766 N N . ALA A 1 225 ? 19.137 -7.540 -20.394 1.00 98.75 225 ALA A N 1
ATOM 1767 C CA . ALA A 1 225 ? 18.965 -6.208 -20.965 1.00 98.75 225 ALA A CA 1
ATOM 1768 C C . ALA A 1 225 ? 19.958 -5.195 -20.370 1.00 98.75 225 ALA A C 1
ATOM 1770 O O . ALA A 1 225 ? 20.628 -4.484 -21.122 1.00 98.75 225 ALA A O 1
ATOM 1771 N N . ILE A 1 226 ? 20.123 -5.172 -19.042 1.00 98.69 226 ILE A N 1
ATOM 1772 C CA . ILE A 1 226 ? 21.090 -4.290 -18.364 1.00 98.69 226 ILE A CA 1
ATOM 1773 C C . ILE A 1 226 ? 22.514 -4.569 -18.857 1.00 98.69 226 ILE A C 1
ATOM 1775 O O . ILE A 1 226 ? 23.228 -3.656 -19.259 1.00 98.69 226 ILE A O 1
ATOM 1779 N N . THR A 1 227 ? 22.931 -5.833 -18.863 1.00 98.62 227 THR A N 1
ATOM 1780 C CA . THR A 1 227 ? 24.326 -6.212 -19.151 1.00 98.62 227 THR A CA 1
ATOM 1781 C C . THR A 1 227 ? 24.716 -6.105 -20.624 1.00 98.62 227 THR A C 1
ATOM 1783 O O . THR A 1 227 ? 25.907 -6.070 -20.931 1.00 98.62 227 THR A O 1
ATOM 1786 N N . THR A 1 228 ? 23.748 -6.033 -21.542 1.00 98.56 228 THR A N 1
ATOM 1787 C CA . THR A 1 228 ? 24.012 -5.989 -22.991 1.00 98.56 228 THR A CA 1
ATOM 1788 C C . THR A 1 228 ? 23.662 -4.658 -23.654 1.00 98.56 228 THR A C 1
ATOM 1790 O O . THR A 1 228 ? 24.185 -4.372 -24.732 1.00 98.56 228 THR A O 1
ATOM 1793 N N . ARG A 1 229 ? 22.807 -3.828 -23.037 1.00 98.44 229 ARG A N 1
ATOM 1794 C CA . ARG A 1 229 ? 22.296 -2.579 -23.637 1.00 98.44 229 ARG A CA 1
ATOM 1795 C C . ARG A 1 229 ? 22.669 -1.310 -22.871 1.00 98.44 229 ARG A C 1
ATOM 1797 O O . ARG A 1 229 ? 22.375 -0.220 -23.361 1.00 98.44 229 ARG A O 1
ATOM 1804 N N . MET A 1 230 ? 23.305 -1.427 -21.705 1.00 98.69 230 MET A N 1
ATOM 1805 C CA . MET A 1 230 ? 23.618 -0.295 -20.830 1.00 98.69 230 MET A CA 1
ATOM 1806 C C . MET A 1 230 ? 25.127 -0.071 -20.710 1.00 98.69 230 MET A C 1
ATOM 1808 O O . MET A 1 230 ? 25.882 -0.994 -20.413 1.00 98.69 230 MET A O 1
ATOM 1812 N N . ASP A 1 231 ? 25.562 1.177 -20.873 1.00 98.62 231 ASP A N 1
ATOM 1813 C CA . ASP A 1 231 ? 26.832 1.645 -20.318 1.00 98.62 231 ASP A CA 1
ATOM 1814 C C . ASP A 1 231 ? 26.564 2.305 -18.950 1.00 98.62 231 ASP A C 1
ATOM 1816 O O . ASP A 1 231 ? 25.776 3.255 -18.896 1.00 98.62 231 ASP A O 1
ATOM 1820 N N . PRO A 1 232 ? 27.184 1.850 -17.842 1.00 98.38 232 PRO A N 1
ATOM 1821 C CA . PRO A 1 232 ? 26.832 2.326 -16.504 1.00 98.38 232 PRO A CA 1
ATOM 1822 C C . PRO A 1 232 ? 26.944 3.839 -16.306 1.00 98.38 232 PRO A C 1
ATOM 1824 O O . PRO A 1 232 ? 26.081 4.426 -15.660 1.00 98.38 232 PRO A O 1
ATOM 1827 N N . ALA A 1 233 ? 27.974 4.484 -16.857 1.00 97.81 233 ALA A N 1
ATOM 1828 C CA . ALA A 1 233 ? 28.186 5.915 -16.660 1.00 97.81 233 ALA A CA 1
ATOM 1829 C C . ALA A 1 233 ? 27.246 6.758 -17.531 1.00 97.81 233 ALA A C 1
ATOM 1831 O O . ALA A 1 233 ? 26.740 7.786 -17.088 1.00 97.81 233 ALA A O 1
ATOM 1832 N N . ARG A 1 234 ? 27.011 6.333 -18.776 1.00 97.81 234 ARG A N 1
ATOM 1833 C CA . ARG A 1 234 ? 26.184 7.068 -19.739 1.00 97.81 234 ARG A CA 1
ATOM 1834 C C . ARG A 1 234 ? 24.687 6.911 -19.482 1.00 97.81 234 ARG A C 1
ATOM 1836 O O . ARG A 1 234 ? 23.922 7.844 -19.731 1.00 97.81 234 ARG A O 1
ATOM 1843 N N . ASP A 1 235 ? 24.258 5.726 -19.060 1.00 98.56 235 ASP A N 1
ATOM 1844 C CA . ASP A 1 235 ? 22.845 5.347 -19.093 1.00 98.56 235 ASP A CA 1
ATOM 1845 C C . ASP A 1 235 ? 22.176 5.328 -17.708 1.00 98.56 235 ASP A C 1
ATOM 1847 O O . ASP A 1 235 ? 20.948 5.241 -17.647 1.00 98.56 235 ASP A O 1
ATOM 1851 N N . THR A 1 236 ? 22.940 5.524 -16.625 1.00 98.75 236 THR A N 1
ATOM 1852 C CA . THR A 1 236 ? 22.415 5.712 -15.260 1.00 98.75 236 THR A CA 1
ATOM 1853 C C . THR A 1 236 ? 22.069 7.177 -15.002 1.00 98.75 236 THR A C 1
ATOM 1855 O O . THR A 1 236 ? 22.878 8.072 -15.237 1.00 98.75 236 THR A O 1
ATOM 1858 N N . VAL A 1 237 ? 20.868 7.427 -14.479 1.00 98.56 237 VAL A N 1
ATOM 1859 C CA . VAL A 1 237 ? 20.443 8.750 -14.003 1.00 98.56 237 VAL A CA 1
ATOM 1860 C C . VAL A 1 237 ? 20.373 8.714 -12.483 1.00 98.56 237 VAL A C 1
ATOM 1862 O O . VAL A 1 237 ? 19.643 7.903 -11.922 1.00 98.56 237 VAL A O 1
ATOM 1865 N N . LEU A 1 238 ? 21.121 9.603 -11.833 1.00 98.31 238 LEU A N 1
ATOM 1866 C CA . LEU A 1 238 ? 21.075 9.812 -10.390 1.00 98.31 238 LEU A CA 1
ATOM 1867 C C . LEU A 1 238 ? 20.447 11.176 -10.114 1.00 98.31 238 LEU A C 1
ATOM 1869 O O . LEU A 1 238 ? 20.854 12.178 -10.704 1.00 98.31 238 LEU A O 1
ATOM 1873 N N . VAL A 1 239 ? 19.448 11.198 -9.236 1.00 97.56 239 VAL A N 1
ATOM 1874 C CA . VAL A 1 239 ? 18.808 12.422 -8.748 1.00 97.56 239 VAL A CA 1
ATOM 1875 C C . VAL A 1 239 ? 18.927 12.414 -7.233 1.00 97.56 239 VAL A C 1
ATOM 1877 O O . VAL A 1 239 ? 18.436 11.500 -6.574 1.00 97.56 239 VAL A O 1
ATOM 1880 N N . GLU A 1 240 ? 19.629 13.402 -6.697 1.00 95.69 240 GLU A N 1
ATOM 1881 C CA . GLU A 1 240 ? 19.853 13.546 -5.260 1.00 95.69 240 GLU A CA 1
ATOM 1882 C C . GLU A 1 240 ? 18.731 14.370 -4.612 1.00 95.69 240 GLU A C 1
ATOM 1884 O O . GLU A 1 240 ? 17.995 15.081 -5.298 1.00 95.69 240 GLU A O 1
ATOM 1889 N N . ASN A 1 241 ? 18.616 14.282 -3.282 1.00 93.62 241 ASN A N 1
ATOM 1890 C CA . ASN A 1 241 ? 17.673 15.069 -2.474 1.00 93.62 241 ASN A CA 1
ATOM 1891 C C . ASN A 1 241 ? 16.202 14.923 -2.908 1.00 93.62 241 ASN A C 1
ATOM 1893 O O . ASN A 1 241 ? 15.472 15.907 -3.022 1.00 93.62 241 ASN A O 1
ATOM 1897 N N . THR A 1 242 ? 15.782 13.686 -3.168 1.00 93.06 242 THR A N 1
ATOM 1898 C CA . THR A 1 242 ? 14.393 13.336 -3.477 1.00 93.06 242 THR A CA 1
ATOM 1899 C C . THR A 1 242 ? 13.661 12.811 -2.238 1.00 93.06 242 THR A C 1
ATOM 1901 O O . THR A 1 242 ? 14.318 12.286 -1.335 1.00 93.06 242 THR A O 1
ATOM 1904 N N . PRO A 1 243 ? 12.315 12.893 -2.209 1.00 88.31 243 PRO A N 1
ATOM 1905 C CA . PRO A 1 243 ? 11.517 12.316 -1.138 1.00 88.31 243 PRO A CA 1
ATOM 1906 C C . PRO A 1 243 ? 11.711 10.815 -0.963 1.00 88.31 243 PRO A C 1
ATOM 1908 O O . PRO A 1 243 ? 11.562 10.070 -1.928 1.00 88.31 243 PRO A O 1
ATOM 1911 N N . ILE A 1 244 ? 11.983 10.363 0.264 1.00 87.31 244 ILE A N 1
ATOM 1912 C CA . ILE A 1 244 ? 12.171 8.942 0.608 1.00 87.31 244 ILE A CA 1
ATOM 1913 C C . ILE A 1 244 ? 11.352 8.570 1.851 1.00 87.31 244 ILE A C 1
ATOM 1915 O O . ILE A 1 244 ? 11.110 9.399 2.724 1.00 87.31 244 ILE A O 1
ATOM 1919 N N . ASP A 1 245 ? 10.941 7.302 1.935 1.00 84.25 245 ASP A N 1
ATOM 1920 C CA . ASP A 1 245 ? 10.314 6.730 3.129 1.00 84.25 245 ASP A CA 1
ATOM 1921 C C . ASP A 1 245 ? 11.178 6.978 4.380 1.00 84.25 245 ASP A C 1
ATOM 1923 O O . ASP A 1 245 ? 12.364 6.646 4.417 1.00 84.25 245 ASP A O 1
ATOM 1927 N N . TYR A 1 246 ? 10.582 7.559 5.420 1.00 81.56 246 TYR A N 1
ATOM 1928 C CA . TYR A 1 246 ? 11.284 7.923 6.649 1.00 81.56 246 TYR A CA 1
ATOM 1929 C C . TYR A 1 246 ? 11.858 6.709 7.403 1.00 81.56 246 TYR A C 1
ATOM 1931 O O . TYR A 1 246 ? 12.822 6.874 8.155 1.00 81.56 246 TYR A O 1
ATOM 1939 N N . LEU A 1 247 ? 11.304 5.508 7.174 1.00 82.12 247 LEU A N 1
ATOM 1940 C CA . LEU A 1 247 ? 11.796 4.233 7.717 1.00 82.12 247 LEU A CA 1
ATOM 1941 C C . LEU A 1 247 ? 12.961 3.640 6.913 1.00 82.12 247 LEU A C 1
ATOM 1943 O O . LEU A 1 247 ? 13.565 2.646 7.319 1.00 82.12 247 LEU A O 1
ATOM 1947 N N . ASP A 1 248 ? 13.306 4.216 5.762 1.00 84.88 248 ASP A N 1
ATOM 1948 C CA . ASP A 1 248 ? 14.417 3.730 4.958 1.00 84.88 248 ASP A CA 1
ATOM 1949 C C . ASP A 1 248 ? 15.763 4.208 5.526 1.00 84.88 248 ASP A C 1
ATOM 1951 O O . ASP A 1 248 ? 16.318 5.241 5.140 1.00 84.88 248 ASP A O 1
ATOM 1955 N N . PHE A 1 249 ? 16.312 3.398 6.430 1.00 83.62 249 PHE A N 1
ATOM 1956 C CA . PHE A 1 249 ? 17.601 3.620 7.090 1.00 83.62 249 PHE A CA 1
ATOM 1957 C C . PHE A 1 249 ? 18.814 3.623 6.143 1.00 83.62 249 PHE A C 1
ATOM 1959 O O . PHE A 1 249 ? 19.916 3.959 6.572 1.00 83.62 249 PHE A O 1
ATOM 1966 N N . ALA A 1 250 ? 18.656 3.233 4.872 1.00 88.19 250 ALA A N 1
ATOM 1967 C CA . ALA A 1 250 ? 19.727 3.316 3.880 1.00 88.19 250 ALA A CA 1
ATOM 1968 C C . ALA A 1 250 ? 19.817 4.710 3.231 1.00 88.19 250 ALA A C 1
ATOM 1970 O O . ALA A 1 250 ? 20.744 4.973 2.462 1.00 88.19 250 ALA A O 1
ATOM 1971 N N . SER A 1 251 ? 18.857 5.602 3.503 1.00 86.88 251 SER A N 1
ATOM 1972 C CA . SER A 1 251 ? 18.956 7.018 3.142 1.00 86.88 251 SER A CA 1
ATOM 1973 C C . SER A 1 251 ? 19.953 7.755 4.052 1.00 86.88 251 SER A C 1
ATOM 1975 O O . SER A 1 251 ? 20.109 7.394 5.218 1.00 86.88 251 SER A O 1
ATOM 1977 N N . PRO A 1 252 ? 20.653 8.794 3.554 1.00 83.44 252 PRO A N 1
ATOM 1978 C CA . PRO A 1 252 ? 21.616 9.529 4.375 1.00 83.44 252 PRO A CA 1
ATOM 1979 C C . PRO A 1 252 ? 20.941 10.394 5.452 1.00 83.44 252 PRO A C 1
ATOM 1981 O O . PRO A 1 252 ? 21.582 10.737 6.444 1.00 83.44 252 PRO A O 1
ATOM 1984 N N . VAL A 1 253 ? 19.667 10.756 5.257 1.00 82.50 253 VAL A N 1
ATOM 1985 C CA . VAL A 1 253 ? 18.832 11.514 6.198 1.00 82.50 253 VAL A CA 1
ATOM 1986 C C . VAL A 1 253 ? 17.403 10.968 6.113 1.00 82.50 253 VAL A C 1
ATOM 1988 O O . VAL A 1 253 ? 16.907 10.728 5.014 1.00 82.50 253 VAL A O 1
ATOM 1991 N N . SER A 1 254 ? 16.749 10.779 7.264 1.00 76.06 254 SER A N 1
ATOM 1992 C CA . SER A 1 254 ? 15.369 10.280 7.334 1.00 76.06 254 SER A CA 1
ATOM 1993 C C . SER A 1 254 ? 14.392 11.263 6.685 1.00 76.06 254 SER A C 1
ATOM 1995 O O . SER A 1 254 ? 14.415 12.452 7.001 1.00 76.06 254 SER A O 1
ATOM 1997 N N . GLY A 1 255 ? 13.532 10.751 5.799 1.00 63.78 255 GLY A N 1
ATOM 1998 C CA . GLY A 1 255 ? 12.422 11.507 5.218 1.00 63.78 255 GLY A CA 1
ATOM 1999 C C . GLY A 1 255 ? 12.843 12.707 4.366 1.00 63.78 255 GLY A C 1
ATOM 2000 O O . GLY A 1 255 ? 12.167 13.730 4.451 1.00 63.78 255 GLY A O 1
ATOM 2001 N N . LEU A 1 256 ? 13.967 12.588 3.634 1.00 58.28 256 LEU A N 1
ATOM 2002 C CA . LEU A 1 256 ? 14.509 13.611 2.715 1.00 58.28 256 LEU A CA 1
ATOM 2003 C C . LEU A 1 256 ? 13.451 14.330 1.877 1.00 58.28 256 LEU A C 1
ATOM 2005 O O . LEU A 1 256 ? 12.404 13.714 1.597 1.00 58.28 256 LEU A O 1
#

Sequence (256 aa):
RWLSHRGGALDYQEWCAAHPGERFPVSVALGADPATILGAVTPVPDTLSEYAFAGLLRGTKTEVVKCISNDLEVPASAEIVLEGYIDPGEMAPEGPYGDHTGYYNEVDSFPVFTVTHITQREDAIYHSTYTGRPPDEPAVLGVALNEVFVPILQKQFPEIVDFYLPPEGCSYRLAVVTIKKQYAGHAKRVMMGVWSFLRQFMYTKFVIVCDDDVNARDWNDVIWAITTRMDPARDTVLVENTPIDYLDFASPVSGL

Foldseek 3Di:
DDDCPDPVNVVVVVCCVVPPQDWAKDKDFFAADPLLVLLVPQDDPPVDDSQVSSCVVVVHHFDWDADPPDRDTDGPPTAKMFIFTWGPPAKDWDDQDAALCQDTDDTDIDTDTDTPDMDGDVVGDGDDADHHQDPGPVLVSLQVSVVVCQVVLCVVVVQWPDKGQHSNCSSAQEIETEGADDDPPVVVVVVVCQCPVDPSNVAHNYYHYHYPVADRHDPVRSVCRCVPPDDCVVRDDDDPDGAHAQRPPVDPHGGD

Radius of gyration: 21.27 Å; chains: 1; bounding box: 52×40×55 Å

Organism: Escherichia coli (NCBI:txid562)

pLDDT: mean 94.01, std 6.32, range [58.28, 98.88]

InterPro domains:
  IPR002830 UbiD decarboxylyase family [PTHR30108] (1-255)
  IPR002830 UbiD decarboxylyase family [TIGR00148] (1-255)
  IPR048304 3-octaprenyl-4-hydroxybenzoate carboxy-lyase-like, Rift-related domain [PF01977] (1-134)
  IPR049381 3-octaprenyl-4-hydroxybenzoate carboxy-lyase-like, C-terminal domain [PF20696] (140-253)